Protein AF-A0A4C1ZQ75-F1 (afdb_monomer)

Organism: Eumeta variegata (NCBI:txid151549)

Secondary structure (DSSP, 8-state):
-HHHHHHHHHHHHS--SEEEEEES-HHHHHHHH-TT---HHHHHHHHHHHHHHHTT-EEEEEE--SHHHHHHHHH-SS-HHHHHH-SSHHHHHHHHTTS---HHHHHHHHS-SS-HHHHHHTTSSS--EETTEEEEE--HHIIIII-GGGHHHHHHHHHHHTS---TTTHHHHHSS-HHHHHHHHHHHHHHT-S--S--------

Solvent-accessible surface area (backbone atoms only — not comparable to full-atom values): 11845 Å² total; per-residue (Å²): 96,72,69,60,29,51,51,48,55,53,47,54,75,49,84,64,60,63,38,81,46,79,36,74,49,64,69,53,54,50,44,56,69,44,89,80,60,82,50,66,63,41,52,52,34,43,49,44,51,49,56,35,44,75,70,76,24,47,77,46,82,42,73,69,55,54,71,69,45,40,48,54,54,70,72,43,88,63,57,67,53,31,38,37,50,36,75,43,66,72,55,38,62,60,30,62,73,71,53,84,87,41,76,50,52,52,18,56,48,56,46,66,40,99,30,32,39,44,31,28,75,72,69,75,36,98,49,33,40,28,95,87,38,83,87,39,63,23,42,54,64,38,58,66,56,64,38,71,90,41,42,70,61,42,53,54,46,24,67,74,61,74,46,76,66,40,69,84,39,39,29,69,42,54,57,76,47,68,63,37,32,50,52,50,52,53,46,44,44,58,77,64,61,65,80,78,88,71,79,86,76,78,77,84,126

Mean predicted aligned error: 10.62 Å

Foldseek 3Di:
DVVQLVLLVVQLPDPDLEREGEDQDPVLVVLLVDPPRPDPSSVSSVVSQVSSVVVNGYYDYHHPHAPVVLVCVQPPPAQPQLCLQPVGPVLVVVLVVVADDDPLNVCLNRQCDPQLLNCVVVVNHPAQADPQDNVHGRTNQCLQQPRPVCVVLQVVLCVQQVHRGHSNCNNVQRRDDPSSSVSVVVSSCVSPVDPPDDDPPPPDD

pLDDT: mean 87.5, std 13.42, range [32.47, 96.94]

Sequence (205 aa):
MVALQRAIRRGKKGKDGLVNVFSVSRSALELLTDPKTYHPLGHEARRDIFDIVAGGRAVRLFWNGEPEWQERYAEGSTGKITKCFFPRVEQAYRVLRKIEMTPQMAQTLTGHGRFAQYLHRFKLKNSPYCACDPAKIQNVLHVLEECPMF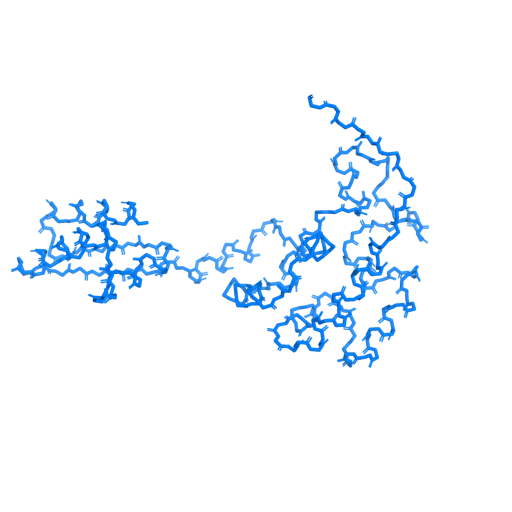LRERVALETEIGVIVGKREFSTIIDDDKKKEKSFSGFVKRLLKEPQNYLELKVDL

Nearest PDB structures (foldseek):
  3vij-assembly1_A  TM=2.439E-01  e=1.008E+00  Neotermes koshunensis
  3vim-assembly1_A  TM=2.469E-01  e=1.250E+00  Neotermes koshunensis
  3vik-assembly1_A  TM=2.242E-01  e=1.185E+00  Neotermes koshunensis
  5cg0-assembly3_E  TM=2.186E-01  e=1.008E+00  Spodoptera frugiperda
  5cg0-assembly3_F  TM=2.209E-01  e=5.950E+00  Spodoptera frugiperda

Radius of gyration: 23.92 Å; Cα contacts (8 Å, |Δi|>4): 231; chains: 1; bounding box: 50×46×67 Å

Structure (mmCIF, N/CA/C/O backbone):
data_AF-A0A4C1ZQ75-F1
#
_entry.id   AF-A0A4C1ZQ75-F1
#
loop_
_atom_site.group_PDB
_atom_site.id
_atom_site.type_symbol
_atom_site.label_atom_id
_atom_site.label_alt_id
_atom_site.label_comp_id
_atom_site.label_asym_id
_atom_site.label_entity_id
_atom_site.label_seq_id
_atom_site.pdbx_PDB_ins_code
_atom_site.Cartn_x
_atom_site.Cartn_y
_atom_site.Cartn_z
_atom_site.occupancy
_atom_site.B_iso_or_equiv
_atom_site.auth_seq_id
_atom_site.auth_comp_id
_atom_site.auth_asym_id
_atom_site.auth_atom_id
_atom_site.pdbx_PDB_model_num
ATOM 1 N N . MET A 1 1 ? 10.504 8.242 -21.551 1.00 86.50 1 MET A N 1
ATOM 2 C CA . MET A 1 1 ? 10.853 8.165 -22.989 1.00 86.50 1 MET A CA 1
ATOM 3 C C . MET A 1 1 ? 12.100 8.974 -23.359 1.00 86.50 1 MET A C 1
ATOM 5 O O . MET A 1 1 ? 13.026 8.390 -23.897 1.00 86.50 1 MET A O 1
ATOM 9 N N . VAL A 1 2 ? 12.189 10.272 -23.033 1.00 89.75 2 VAL A N 1
ATOM 10 C CA . VAL A 1 2 ? 13.346 11.136 -23.386 1.00 89.75 2 VAL A CA 1
ATOM 11 C C . VAL A 1 2 ? 14.709 10.534 -23.009 1.00 89.75 2 VAL A C 1
ATOM 13 O O . VAL A 1 2 ? 15.606 10.474 -23.843 1.00 89.75 2 VAL A O 1
ATOM 16 N N . ALA A 1 3 ? 14.870 10.053 -21.772 1.00 90.12 3 ALA A N 1
ATOM 17 C CA . ALA A 1 3 ? 16.131 9.457 -21.319 1.00 90.12 3 ALA A CA 1
ATOM 18 C C . ALA A 1 3 ? 16.514 8.199 -22.119 1.00 90.12 3 ALA A C 1
ATOM 20 O O . ALA A 1 3 ? 17.669 8.045 -22.509 1.00 90.12 3 ALA A O 1
ATOM 21 N N . LEU A 1 4 ? 15.529 7.343 -22.414 1.00 91.12 4 LEU A N 1
ATOM 22 C CA . LEU A 1 4 ? 15.712 6.117 -23.192 1.00 91.12 4 LEU A CA 1
ATOM 23 C C . LEU A 1 4 ? 16.146 6.433 -24.629 1.00 91.12 4 LEU A C 1
ATOM 25 O O . LEU A 1 4 ? 17.140 5.898 -25.112 1.00 91.12 4 LEU A O 1
ATOM 29 N N . GLN A 1 5 ? 15.455 7.374 -25.274 1.00 94.19 5 GLN A N 1
ATOM 30 C CA . GLN A 1 5 ? 15.787 7.846 -26.616 1.00 94.19 5 GLN A CA 1
ATOM 31 C C . GLN A 1 5 ? 17.208 8.438 -26.672 1.00 94.19 5 GLN A C 1
ATOM 33 O O . GLN A 1 5 ? 17.987 8.095 -27.561 1.00 94.19 5 GLN A O 1
ATOM 38 N N . ARG A 1 6 ? 17.597 9.264 -25.692 1.00 94.50 6 ARG A N 1
ATOM 39 C CA . ARG A 1 6 ? 18.954 9.833 -25.615 1.00 94.50 6 ARG A CA 1
ATOM 40 C C . ARG A 1 6 ? 20.031 8.769 -25.404 1.00 94.50 6 ARG A C 1
ATOM 42 O O . ARG A 1 6 ? 21.097 8.875 -26.007 1.00 94.50 6 ARG A O 1
ATOM 49 N N . ALA A 1 7 ? 19.765 7.761 -24.573 1.00 93.25 7 ALA A N 1
ATOM 50 C CA . ALA A 1 7 ? 20.690 6.654 -24.340 1.00 93.25 7 ALA A CA 1
ATOM 51 C C . ALA A 1 7 ? 20.935 5.853 -25.628 1.00 93.25 7 ALA A C 1
ATOM 53 O O . ALA A 1 7 ? 22.086 5.626 -25.997 1.00 93.25 7 ALA A O 1
ATOM 54 N N . ILE A 1 8 ? 19.867 5.528 -26.363 1.00 94.31 8 ILE A N 1
ATOM 55 C CA . ILE A 1 8 ? 19.940 4.857 -27.669 1.00 94.31 8 ILE A CA 1
ATOM 56 C C . ILE A 1 8 ? 20.729 5.706 -28.673 1.00 94.31 8 ILE A C 1
ATOM 58 O O . ILE A 1 8 ? 21.679 5.217 -29.285 1.00 94.31 8 ILE A O 1
ATOM 62 N N . ARG A 1 9 ? 20.414 7.003 -28.790 1.00 95.69 9 ARG A N 1
ATOM 63 C CA . ARG A 1 9 ? 21.135 7.930 -29.678 1.00 95.69 9 ARG A CA 1
ATOM 64 C C . ARG A 1 9 ? 22.623 8.023 -29.333 1.00 95.69 9 ARG A C 1
ATOM 66 O O . ARG A 1 9 ? 23.456 8.166 -30.227 1.00 95.69 9 ARG A O 1
ATOM 73 N N . ARG A 1 10 ? 22.981 7.952 -28.049 1.00 94.38 10 ARG A N 1
ATOM 74 C CA . ARG A 1 10 ? 24.383 7.919 -27.610 1.00 94.38 10 ARG A CA 1
ATOM 75 C C . ARG A 1 10 ? 25.055 6.601 -27.995 1.00 94.38 10 ARG A C 1
ATOM 77 O O . ARG A 1 10 ? 26.154 6.646 -28.537 1.00 94.38 10 ARG A O 1
ATOM 84 N N . GLY A 1 11 ? 24.386 5.466 -27.793 1.00 92.06 11 GLY A N 1
ATOM 85 C CA . GLY A 1 11 ? 24.869 4.148 -28.217 1.00 92.06 11 GLY A CA 1
ATOM 86 C C . GLY A 1 11 ? 25.100 4.057 -29.727 1.00 92.06 11 GLY A C 1
ATOM 87 O O . GLY A 1 11 ? 26.125 3.544 -30.168 1.00 92.06 11 GLY A O 1
ATOM 88 N N . LYS A 1 12 ? 24.222 4.675 -30.527 1.00 93.94 12 LYS A N 1
ATOM 89 C CA . LYS A 1 12 ? 24.378 4.771 -31.986 1.00 93.94 12 LYS A CA 1
ATOM 90 C C . LYS A 1 12 ? 25.706 5.396 -32.403 1.00 93.94 12 LYS A C 1
ATOM 92 O O . LYS A 1 12 ? 26.318 4.905 -33.348 1.00 93.94 12 LYS A O 1
ATOM 97 N N . LYS A 1 13 ? 26.153 6.439 -31.696 1.00 93.19 13 LYS A N 1
ATOM 98 C CA . LYS A 1 13 ? 27.428 7.134 -31.951 1.00 93.19 13 LYS A CA 1
ATOM 99 C C . LYS A 1 13 ? 28.660 6.337 -31.503 1.00 93.19 13 LYS A C 1
ATOM 101 O O . LYS A 1 13 ? 29.771 6.704 -31.873 1.00 93.19 13 LYS A O 1
ATOM 106 N N . GLY A 1 14 ? 28.480 5.296 -30.691 1.00 91.06 14 GLY A N 1
ATOM 107 C CA . GLY A 1 14 ? 29.557 4.402 -30.273 1.00 91.06 14 GLY A CA 1
ATOM 108 C C . GLY A 1 14 ? 30.045 3.503 -31.410 1.00 91.06 14 GLY A C 1
ATOM 109 O O . GLY A 1 14 ? 29.373 3.366 -32.433 1.00 91.06 14 GLY A O 1
ATOM 110 N N . LYS A 1 15 ? 31.209 2.878 -31.214 1.00 91.06 15 LYS A N 1
ATOM 111 C CA . LYS A 1 15 ? 31.807 1.915 -32.158 1.00 91.06 15 LYS A CA 1
ATOM 112 C C . LYS A 1 15 ? 31.631 0.457 -31.726 1.00 91.06 15 LYS A C 1
ATOM 114 O O . LYS A 1 15 ? 31.928 -0.438 -32.508 1.00 91.06 15 LYS A O 1
ATOM 119 N N . ASP A 1 16 ? 31.150 0.230 -30.506 1.00 91.88 16 ASP A N 1
ATOM 120 C CA . ASP A 1 16 ? 30.997 -1.109 -29.946 1.00 91.88 16 ASP A CA 1
ATOM 121 C C . ASP A 1 16 ? 30.010 -1.937 -30.769 1.00 91.88 16 ASP A C 1
ATOM 123 O O . ASP A 1 16 ? 28.942 -1.451 -31.151 1.00 91.88 16 ASP A O 1
ATOM 127 N N . GLY A 1 17 ? 30.351 -3.207 -31.010 1.00 90.50 17 GLY A N 1
ATOM 128 C CA . GLY A 1 17 ? 29.492 -4.151 -31.731 1.00 90.50 17 GLY A CA 1
ATOM 129 C C . GLY A 1 17 ? 28.179 -4.470 -31.006 1.00 90.50 17 GLY A C 1
ATOM 130 O O . GLY A 1 17 ? 27.246 -4.980 -31.621 1.00 90.50 17 GLY A O 1
ATOM 131 N N . LEU A 1 18 ? 28.089 -4.148 -29.712 1.00 93.81 18 LEU A N 1
ATOM 132 C CA . LEU A 1 18 ? 26.921 -4.363 -28.866 1.00 93.81 18 LEU A CA 1
ATOM 133 C C . LEU A 1 18 ? 26.604 -3.099 -28.058 1.00 93.81 18 L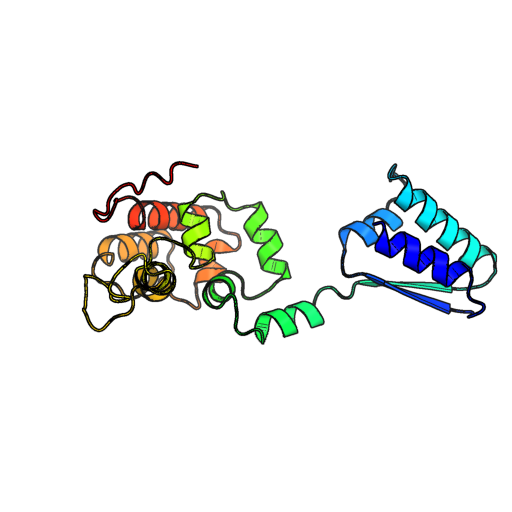EU A C 1
ATOM 135 O O . LEU A 1 18 ? 27.447 -2.592 -27.325 1.00 93.81 18 LEU A O 1
ATOM 139 N N . VAL A 1 19 ? 25.356 -2.643 -28.136 1.00 93.56 19 VAL A N 1
ATOM 140 C CA . VAL A 1 19 ? 24.818 -1.527 -27.355 1.00 93.56 19 VAL A CA 1
ATOM 141 C C . VAL A 1 19 ? 23.821 -2.068 -26.332 1.00 93.56 19 VAL A C 1
ATOM 143 O O . VAL A 1 19 ? 22.731 -2.515 -26.688 1.00 93.56 19 VAL A O 1
ATOM 146 N N . ASN A 1 20 ? 24.174 -2.000 -25.049 1.00 92.25 20 ASN A N 1
ATOM 147 C CA . ASN A 1 20 ? 23.279 -2.360 -23.949 1.00 92.25 20 ASN A CA 1
ATOM 148 C C . ASN A 1 20 ? 22.583 -1.102 -23.415 1.00 92.25 20 ASN A C 1
ATOM 150 O O . ASN A 1 20 ? 23.245 -0.133 -23.041 1.00 92.25 20 ASN A O 1
ATOM 154 N N . VAL A 1 21 ? 21.253 -1.112 -23.365 1.00 89.12 21 VAL A N 1
ATOM 155 C CA . VAL A 1 21 ? 20.452 0.004 -22.850 1.00 89.12 21 VAL A CA 1
ATOM 156 C C . VAL A 1 21 ? 19.575 -0.492 -21.713 1.00 89.12 21 VAL A C 1
ATOM 158 O O . VAL A 1 21 ? 18.724 -1.355 -21.903 1.00 89.12 21 VAL A O 1
ATOM 161 N N . PHE A 1 22 ? 19.764 0.094 -20.538 1.00 86.81 22 PHE A N 1
ATOM 162 C CA . PHE A 1 22 ? 19.029 -0.248 -19.328 1.00 86.81 22 PHE A CA 1
ATOM 163 C C . PHE A 1 22 ? 17.931 0.789 -19.072 1.00 86.81 22 PHE A C 1
ATOM 165 O O . PHE A 1 22 ? 18.186 1.996 -19.099 1.00 86.81 22 PHE A O 1
ATOM 172 N N . SER A 1 23 ? 16.698 0.339 -18.834 1.00 85.81 23 SER A N 1
ATOM 173 C CA . SER A 1 23 ? 15.569 1.212 -18.506 1.00 85.81 23 SER A CA 1
ATOM 174 C C . SER A 1 23 ? 14.788 0.701 -17.305 1.00 85.81 23 SER A C 1
ATOM 176 O O . SER A 1 23 ? 14.505 -0.486 -17.189 1.00 85.81 23 SER A O 1
ATOM 178 N N . VAL A 1 24 ? 14.366 1.626 -16.444 1.00 81.56 24 VAL A N 1
ATOM 179 C CA . VAL A 1 24 ? 13.442 1.351 -15.329 1.00 81.56 24 VAL A CA 1
ATOM 180 C C . VAL A 1 24 ? 11.968 1.468 -15.740 1.00 81.56 24 VAL A C 1
ATOM 182 O O . VAL A 1 24 ? 11.077 1.166 -14.955 1.00 81.56 24 VAL A O 1
ATOM 185 N N . SER A 1 25 ? 11.678 1.906 -16.971 1.00 83.88 25 SER A N 1
ATOM 186 C CA . SER A 1 25 ? 10.312 2.127 -17.453 1.00 83.88 25 SER A CA 1
ATOM 187 C C . SER A 1 25 ? 9.890 1.022 -18.419 1.00 83.88 25 SER A C 1
ATOM 189 O O . SER A 1 25 ? 10.218 1.068 -19.605 1.00 83.88 25 SER A O 1
ATOM 191 N N . ARG A 1 26 ? 9.116 0.055 -17.910 1.00 81.81 26 ARG A N 1
ATOM 192 C CA . ARG A 1 26 ? 8.543 -1.036 -18.714 1.00 81.81 26 ARG A CA 1
ATOM 193 C C . ARG A 1 26 ? 7.716 -0.507 -19.884 1.00 81.81 26 ARG A C 1
ATOM 195 O O . ARG A 1 26 ? 7.962 -0.888 -21.019 1.00 81.81 26 ARG A O 1
ATOM 202 N N . SER A 1 27 ? 6.826 0.450 -19.623 1.00 83.62 27 SER A N 1
ATOM 203 C CA . SER A 1 27 ? 5.990 1.070 -20.658 1.00 83.62 27 SER A CA 1
ATOM 204 C C . SER A 1 27 ? 6.803 1.784 -21.741 1.00 83.62 27 SER A C 1
ATOM 206 O O . SER A 1 27 ? 6.427 1.760 -22.909 1.00 83.62 27 SER A O 1
ATOM 208 N N . ALA A 1 28 ? 7.942 2.398 -21.397 1.00 87.75 28 ALA A N 1
ATOM 209 C CA . ALA A 1 28 ? 8.816 3.004 -22.397 1.00 87.75 28 ALA A CA 1
ATOM 210 C C . ALA A 1 28 ? 9.521 1.959 -23.274 1.00 87.75 28 ALA A C 1
ATOM 212 O O . ALA A 1 28 ? 9.750 2.235 -24.447 1.00 87.75 28 ALA A O 1
ATOM 213 N N . LEU A 1 29 ? 9.862 0.788 -22.727 1.00 88.44 29 LEU A N 1
ATOM 214 C CA . LEU A 1 29 ? 10.430 -0.321 -23.496 1.00 88.44 29 LEU A CA 1
ATOM 215 C C . LEU A 1 29 ? 9.377 -0.990 -24.390 1.00 88.44 29 LEU A C 1
ATOM 217 O O . LEU A 1 29 ? 9.645 -1.212 -25.567 1.00 88.44 29 LEU A O 1
ATOM 221 N N . GLU A 1 30 ? 8.173 -1.239 -23.870 1.00 87.06 30 GLU A N 1
ATOM 222 C CA . GLU A 1 30 ? 7.037 -1.780 -24.636 1.00 87.06 30 GLU A CA 1
ATOM 223 C C . GLU A 1 30 ? 6.649 -0.855 -25.797 1.00 87.06 30 GLU A C 1
ATOM 225 O O . GLU A 1 30 ? 6.352 -1.302 -26.900 1.00 87.06 30 GLU A O 1
ATOM 230 N N . LEU A 1 31 ? 6.746 0.459 -25.600 1.00 89.25 31 LEU A N 1
ATOM 231 C CA . LEU A 1 31 ? 6.503 1.422 -26.668 1.00 89.25 31 LEU A CA 1
ATOM 232 C C . LEU A 1 31 ? 7.515 1.307 -27.825 1.00 89.25 31 LEU A C 1
ATOM 234 O O . LEU A 1 31 ? 7.183 1.658 -28.954 1.00 89.25 31 LEU A O 1
ATOM 238 N N . LEU A 1 32 ? 8.733 0.806 -27.584 1.00 88.31 32 LEU A N 1
ATOM 239 C CA . LEU A 1 32 ? 9.706 0.543 -28.653 1.00 88.31 32 LEU A CA 1
ATOM 240 C C . LEU A 1 32 ? 9.410 -0.748 -29.419 1.00 88.31 32 LEU A C 1
ATOM 242 O O . LEU A 1 32 ? 9.837 -0.870 -30.567 1.00 88.31 32 LEU A O 1
ATOM 246 N N . THR A 1 33 ? 8.691 -1.694 -28.814 1.00 83.06 33 THR A N 1
ATOM 247 C CA . THR A 1 33 ? 8.293 -2.939 -29.478 1.00 83.06 33 THR A CA 1
ATOM 248 C C . THR A 1 33 ? 6.966 -2.783 -30.222 1.00 83.06 33 THR A C 1
ATOM 250 O O . THR A 1 33 ? 6.813 -3.383 -31.285 1.00 83.06 33 THR A O 1
ATOM 253 N N . ASP A 1 34 ? 6.066 -1.900 -29.779 1.00 84.75 34 ASP A N 1
ATOM 254 C CA . ASP A 1 34 ? 4.766 -1.651 -30.420 1.00 84.75 34 ASP A CA 1
ATOM 255 C C . ASP A 1 34 ? 4.897 -1.022 -31.827 1.00 84.75 34 ASP A C 1
ATOM 257 O O . ASP A 1 34 ? 5.280 0.149 -31.948 1.00 84.75 34 ASP A O 1
ATOM 261 N N . PRO A 1 35 ? 4.593 -1.763 -32.915 1.00 77.06 35 PRO A N 1
ATOM 262 C CA . PRO A 1 35 ? 4.709 -1.269 -34.289 1.00 77.06 35 PRO A CA 1
ATOM 263 C C . PRO A 1 35 ? 3.710 -0.156 -34.634 1.00 77.06 35 PRO A C 1
ATOM 265 O O . PRO A 1 35 ? 3.893 0.508 -35.651 1.00 77.06 35 PRO A O 1
ATOM 268 N N . LYS A 1 36 ? 2.673 0.058 -33.814 1.00 85.00 36 LYS A N 1
ATOM 269 C CA . LYS A 1 36 ? 1.625 1.068 -34.021 1.00 85.00 36 LYS A CA 1
ATOM 270 C C . LYS A 1 36 ? 1.828 2.328 -33.181 1.00 85.00 36 LYS A C 1
ATOM 272 O O . LYS A 1 36 ? 0.951 3.188 -33.155 1.00 85.00 36 LYS A O 1
ATOM 277 N N . THR A 1 37 ? 2.952 2.452 -32.478 1.00 79.75 37 THR A N 1
ATOM 278 C CA . THR A 1 37 ? 3.228 3.658 -31.695 1.00 79.75 37 THR A CA 1
ATOM 279 C C . THR A 1 37 ? 3.319 4.886 -32.599 1.00 79.75 37 THR A C 1
ATOM 281 O O . THR A 1 37 ? 4.034 4.861 -33.592 1.00 79.75 37 THR A O 1
ATOM 284 N N . TYR A 1 38 ? 2.633 5.970 -32.226 1.00 85.38 38 TYR A N 1
ATOM 285 C CA . TYR A 1 38 ? 2.735 7.285 -32.878 1.00 85.38 38 TYR A CA 1
ATOM 286 C C . TYR A 1 38 ? 3.613 8.262 -32.086 1.00 85.38 38 TYR A C 1
ATOM 288 O O . TYR A 1 38 ? 3.723 9.440 -32.426 1.00 85.38 38 TYR A O 1
ATOM 296 N N . HIS A 1 39 ? 4.227 7.809 -30.989 1.00 89.12 39 HIS A N 1
ATOM 297 C CA . HIS A 1 39 ? 5.004 8.688 -30.125 1.00 89.12 39 HIS A CA 1
ATOM 298 C C . HIS A 1 39 ? 6.289 9.140 -30.854 1.00 89.12 39 HIS A C 1
ATOM 300 O O . HIS A 1 39 ? 7.141 8.291 -31.133 1.00 89.12 39 HIS A O 1
ATOM 306 N N . PRO A 1 40 ? 6.528 10.451 -31.072 1.00 91.31 40 PRO A N 1
ATOM 307 C CA . PRO A 1 40 ? 7.658 10.939 -31.878 1.00 91.31 40 PRO A CA 1
ATOM 308 C C . PRO A 1 40 ? 9.022 10.427 -31.399 1.00 91.31 40 PRO A C 1
ATOM 310 O O . PRO A 1 40 ? 9.795 9.862 -32.166 1.00 91.31 40 PRO A O 1
ATOM 313 N N . LEU A 1 41 ? 9.281 10.501 -30.087 1.00 91.81 41 LEU A N 1
ATOM 314 C CA . LEU A 1 41 ? 10.525 9.971 -29.508 1.00 91.81 41 LEU A CA 1
ATOM 315 C C . LEU A 1 41 ? 10.641 8.440 -29.582 1.00 91.81 41 LEU A C 1
ATOM 317 O O . LEU A 1 41 ? 11.753 7.920 -29.578 1.00 91.81 41 LEU A O 1
ATOM 321 N N . GLY A 1 42 ? 9.514 7.725 -29.627 1.00 90.75 42 GLY A N 1
ATOM 322 C CA . GLY A 1 42 ? 9.489 6.277 -29.821 1.00 90.75 42 GLY A CA 1
ATOM 323 C C . GLY A 1 42 ? 9.899 5.919 -31.245 1.00 90.75 42 GLY A C 1
ATOM 324 O O . GLY A 1 42 ? 10.751 5.056 -31.437 1.00 90.75 42 GLY A O 1
ATOM 325 N N . HIS A 1 43 ? 9.379 6.656 -32.232 1.00 91.44 43 HIS A N 1
ATOM 326 C CA . HIS A 1 43 ? 9.813 6.546 -33.624 1.00 91.44 43 HIS A CA 1
ATOM 327 C C . HIS A 1 43 ? 11.297 6.864 -33.800 1.00 91.44 43 HIS A C 1
ATOM 329 O O . HIS A 1 43 ? 12.003 6.100 -34.455 1.00 91.44 43 HIS A O 1
ATOM 335 N N . GLU A 1 44 ? 11.788 7.955 -33.207 1.00 93.00 44 GLU A N 1
ATOM 336 C CA . GLU A 1 44 ? 13.211 8.305 -33.265 1.00 93.00 44 GLU A CA 1
ATOM 337 C C . GLU A 1 44 ? 14.088 7.212 -32.654 1.00 93.00 44 GLU A C 1
ATOM 339 O O . GLU A 1 44 ? 15.066 6.793 -33.266 1.00 93.00 44 GLU A O 1
ATOM 344 N N . ALA A 1 45 ? 13.719 6.713 -31.473 1.00 93.62 45 ALA A N 1
ATOM 345 C CA . ALA A 1 45 ? 14.446 5.642 -30.807 1.00 93.62 45 ALA A CA 1
ATOM 346 C C . ALA A 1 45 ? 14.441 4.342 -31.630 1.00 93.62 45 ALA A C 1
ATOM 348 O O . ALA A 1 45 ? 15.488 3.716 -31.773 1.00 93.62 45 ALA A O 1
ATOM 349 N N . ARG A 1 46 ? 13.302 3.951 -32.221 1.00 92.75 46 ARG A N 1
ATOM 350 C CA . ARG A 1 46 ? 13.215 2.777 -33.110 1.00 92.75 46 ARG A CA 1
ATOM 351 C C . ARG A 1 46 ? 14.059 2.943 -34.369 1.00 92.75 46 ARG A C 1
ATOM 353 O O . ARG A 1 46 ? 14.723 1.991 -34.764 1.00 92.75 46 ARG A O 1
ATOM 360 N N . ARG A 1 47 ? 14.060 4.133 -34.977 1.00 92.88 47 ARG A N 1
ATOM 361 C CA . ARG A 1 47 ? 14.909 4.441 -36.138 1.00 92.88 47 ARG A CA 1
ATOM 362 C C . ARG A 1 47 ? 16.387 4.336 -35.774 1.00 92.88 47 ARG A C 1
ATOM 364 O O . ARG A 1 47 ? 17.134 3.669 -36.473 1.00 92.88 47 ARG A O 1
ATOM 371 N N . ASP A 1 48 ? 16.792 4.918 -34.647 1.00 95.12 48 ASP A N 1
ATOM 372 C CA . ASP A 1 48 ? 18.176 4.827 -34.180 1.00 95.12 48 ASP A CA 1
ATOM 373 C C . ASP A 1 48 ? 18.583 3.370 -33.876 1.00 95.12 48 ASP A C 1
ATOM 375 O O . ASP A 1 48 ? 19.703 2.984 -34.201 1.00 95.12 48 ASP A O 1
ATOM 379 N N . ILE A 1 49 ? 17.688 2.543 -33.317 1.00 94.25 49 ILE A N 1
ATOM 380 C CA . ILE A 1 49 ? 17.916 1.096 -33.143 1.00 94.25 49 ILE A CA 1
ATOM 381 C C . ILE A 1 49 ? 18.081 0.400 -34.498 1.00 94.25 49 ILE A C 1
ATOM 383 O O . ILE A 1 49 ? 19.017 -0.378 -34.666 1.00 94.25 49 ILE A O 1
ATOM 387 N N . PHE A 1 50 ? 17.198 0.683 -35.459 1.00 93.94 50 PHE A N 1
ATOM 388 C CA . PHE A 1 50 ? 17.263 0.100 -36.798 1.00 93.94 50 PHE A CA 1
ATOM 389 C C . PHE A 1 50 ? 18.595 0.417 -37.483 1.00 93.94 50 PHE A C 1
ATOM 391 O O . PHE A 1 50 ? 19.243 -0.492 -37.988 1.00 93.94 50 PHE A O 1
ATOM 398 N N . ASP A 1 51 ? 19.056 1.666 -37.416 1.00 95.12 51 ASP A N 1
ATOM 399 C CA . ASP A 1 51 ? 20.334 2.083 -38.002 1.00 95.12 51 ASP A CA 1
ATOM 400 C C . ASP A 1 51 ? 21.536 1.374 -37.355 1.00 95.12 51 ASP A C 1
ATOM 402 O O . ASP A 1 51 ? 22.508 1.041 -38.034 1.00 95.12 51 ASP A O 1
ATOM 406 N N . ILE A 1 52 ? 21.492 1.125 -36.039 1.00 94.19 52 ILE A N 1
ATOM 407 C CA . ILE A 1 52 ? 22.532 0.348 -35.344 1.00 94.19 52 ILE A CA 1
ATOM 408 C C . ILE A 1 52 ? 22.571 -1.084 -35.893 1.00 94.19 52 ILE A C 1
ATOM 410 O O . ILE A 1 52 ? 23.652 -1.574 -36.222 1.00 94.19 52 ILE A O 1
ATOM 414 N N . VAL A 1 53 ? 21.403 -1.722 -36.017 1.00 94.44 53 VAL A N 1
ATOM 415 C CA . VAL A 1 53 ? 21.268 -3.112 -36.482 1.00 94.44 53 VAL A CA 1
ATOM 416 C C . VAL A 1 53 ? 21.638 -3.260 -37.955 1.00 94.44 53 VAL A C 1
ATOM 418 O O . VAL A 1 53 ? 22.384 -4.170 -38.308 1.00 94.44 53 VAL A O 1
ATOM 421 N N . ALA A 1 54 ? 21.202 -2.331 -38.807 1.00 94.81 54 ALA A N 1
ATOM 422 C CA . ALA A 1 54 ? 21.578 -2.283 -40.219 1.00 94.81 54 ALA A CA 1
ATOM 423 C C . ALA A 1 54 ? 23.095 -2.109 -40.413 1.00 94.81 54 ALA A C 1
ATOM 425 O O . ALA A 1 54 ? 23.657 -2.612 -41.380 1.00 94.81 54 ALA A O 1
ATOM 426 N N . GLY A 1 55 ? 23.775 -1.455 -39.465 1.00 93.12 55 GLY A N 1
ATOM 427 C CA . GLY A 1 55 ? 25.234 -1.351 -39.417 1.00 93.12 55 GLY A CA 1
ATOM 428 C C . GLY A 1 55 ? 25.961 -2.599 -38.895 1.00 93.12 55 GLY A C 1
ATOM 429 O O . GLY A 1 55 ? 27.145 -2.501 -38.580 1.00 93.12 55 GLY A O 1
ATOM 430 N N . GLY A 1 56 ? 25.280 -3.740 -38.738 1.00 93.75 56 GLY A N 1
ATOM 431 C CA . GLY A 1 56 ? 25.873 -5.003 -38.280 1.00 93.75 56 GLY A CA 1
ATOM 432 C C . GLY A 1 56 ? 26.134 -5.084 -36.772 1.00 93.75 56 GLY A C 1
ATOM 433 O O . GLY A 1 56 ? 26.832 -5.989 -36.318 1.00 93.75 56 GLY A O 1
ATOM 434 N N . ARG A 1 57 ? 25.594 -4.149 -35.981 1.00 96.25 57 ARG A N 1
ATOM 435 C CA . ARG A 1 57 ? 25.734 -4.123 -34.517 1.00 96.25 57 ARG A CA 1
ATOM 436 C C . ARG A 1 57 ? 24.467 -4.631 -33.835 1.00 96.25 57 ARG A C 1
ATOM 438 O O . ARG A 1 57 ? 23.380 -4.581 -34.394 1.00 96.25 57 ARG A O 1
ATOM 445 N N . ALA A 1 58 ? 24.575 -5.078 -32.592 1.00 93.88 58 ALA A N 1
ATOM 446 C CA . ALA A 1 58 ? 23.434 -5.534 -31.803 1.00 93.88 58 ALA A CA 1
ATOM 447 C C . ALA A 1 58 ? 22.984 -4.475 -30.787 1.00 93.88 58 ALA A C 1
ATOM 449 O O . ALA A 1 58 ? 23.808 -3.777 -30.197 1.00 93.88 58 ALA A O 1
ATOM 450 N N . VAL A 1 59 ? 21.677 -4.398 -30.523 1.00 93.19 59 VAL A N 1
ATOM 451 C CA . VAL A 1 59 ? 21.111 -3.632 -29.400 1.00 93.19 59 VAL A CA 1
ATOM 452 C C . VAL A 1 59 ? 20.405 -4.597 -28.456 1.00 93.19 59 VAL A C 1
ATOM 454 O O . VAL A 1 59 ? 19.571 -5.387 -28.892 1.00 93.19 59 VAL A O 1
ATOM 457 N N . ARG A 1 60 ? 20.705 -4.521 -27.157 1.00 92.06 60 ARG A N 1
ATOM 458 C CA . ARG A 1 60 ? 19.967 -5.232 -26.105 1.00 92.06 60 ARG A CA 1
ATOM 459 C C . ARG A 1 60 ? 19.313 -4.224 -25.177 1.00 92.06 60 ARG A C 1
ATOM 461 O O . ARG A 1 60 ? 19.981 -3.353 -24.619 1.00 92.06 60 ARG A O 1
ATOM 468 N N . LEU A 1 61 ? 17.999 -4.346 -25.031 1.00 89.06 61 LEU A N 1
ATOM 469 C CA . LEU A 1 61 ? 17.210 -3.538 -24.115 1.00 89.06 61 LEU A CA 1
ATOM 470 C C . LEU A 1 61 ? 16.942 -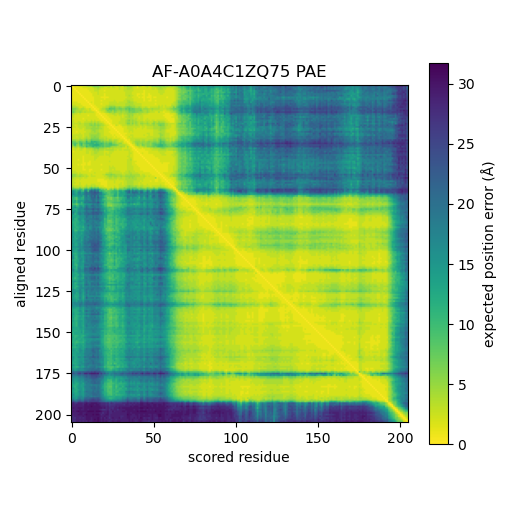4.355 -22.852 1.00 89.06 61 LEU A C 1
ATOM 472 O O . LEU A 1 61 ? 16.368 -5.438 -22.927 1.00 89.06 61 LEU A O 1
ATOM 476 N N . PHE A 1 62 ? 17.346 -3.828 -21.705 1.00 83.12 62 PHE A N 1
ATOM 477 C CA . PHE A 1 62 ? 17.141 -4.453 -20.406 1.00 83.12 62 PHE A CA 1
ATOM 478 C C . PHE A 1 62 ? 16.123 -3.652 -19.606 1.00 83.12 62 PHE A C 1
ATOM 480 O O . PHE A 1 62 ? 16.216 -2.424 -19.498 1.00 83.12 62 PHE A O 1
ATOM 487 N N . TRP A 1 63 ? 15.162 -4.360 -19.023 1.00 81.50 63 TRP A N 1
ATOM 488 C CA . TRP A 1 63 ? 14.287 -3.803 -18.007 1.00 81.50 63 TRP A CA 1
ATOM 489 C C . TRP A 1 63 ? 14.864 -4.118 -16.624 1.00 81.50 63 TRP A C 1
ATOM 491 O O . TRP A 1 63 ? 14.788 -5.255 -16.166 1.00 81.50 63 TRP A O 1
ATOM 501 N N . ASN A 1 64 ? 15.423 -3.114 -15.945 1.00 68.44 64 ASN A N 1
ATOM 502 C CA . ASN A 1 64 ? 16.023 -3.271 -14.607 1.00 68.44 64 ASN A CA 1
ATOM 503 C C . ASN A 1 64 ? 14.975 -3.074 -13.511 1.00 68.44 64 ASN A C 1
ATOM 505 O O . ASN A 1 64 ? 15.100 -2.204 -12.650 1.00 68.44 64 ASN A O 1
ATOM 509 N N . GLY A 1 65 ? 13.844 -3.760 -13.647 1.00 62.34 65 GLY A N 1
ATOM 510 C CA . GLY A 1 65 ? 12.606 -3.258 -13.067 1.00 62.34 65 GLY A CA 1
ATOM 511 C C . GLY A 1 65 ? 12.074 -3.978 -11.850 1.00 62.34 65 GLY A C 1
ATOM 512 O O . GLY A 1 65 ? 11.304 -3.362 -11.123 1.00 62.34 65 GLY A O 1
ATOM 513 N N . GLU A 1 66 ? 12.432 -5.244 -11.634 1.00 62.78 66 GLU A N 1
ATOM 514 C CA . GLU A 1 66 ? 11.686 -6.064 -10.674 1.00 62.78 66 GLU A CA 1
ATOM 515 C C . GLU A 1 66 ? 12.533 -6.616 -9.529 1.00 62.78 66 GLU A C 1
ATOM 517 O O . GLU A 1 66 ? 12.234 -6.251 -8.395 1.00 62.78 66 GLU A O 1
ATOM 522 N N . PRO A 1 67 ? 13.616 -7.391 -9.746 1.00 72.31 67 PRO A N 1
ATOM 523 C CA . PRO A 1 67 ? 14.354 -7.985 -8.628 1.00 72.31 67 PRO A CA 1
ATOM 524 C C . PRO A 1 67 ? 15.092 -6.929 -7.794 1.00 72.31 67 PRO A C 1
ATOM 526 O O . PRO A 1 67 ? 14.897 -6.858 -6.586 1.00 72.31 67 PRO A O 1
ATOM 529 N N . GLU A 1 68 ? 15.843 -6.034 -8.446 1.00 78.38 68 GLU A N 1
ATOM 530 C CA . GLU A 1 68 ? 16.562 -4.932 -7.781 1.00 78.38 68 GLU A CA 1
ATOM 531 C C . GLU A 1 68 ? 15.602 -3.947 -7.091 1.00 78.38 68 GLU A C 1
ATOM 533 O O . GLU A 1 68 ? 15.883 -3.405 -6.022 1.00 78.38 68 GLU A O 1
ATOM 538 N N . TRP A 1 69 ? 14.437 -3.696 -7.697 1.00 79.00 69 TRP A N 1
ATOM 539 C CA . TRP A 1 69 ? 13.412 -2.838 -7.100 1.00 79.00 69 TRP A CA 1
ATOM 540 C C . TRP A 1 69 ? 12.748 -3.498 -5.906 1.00 79.00 69 TRP A C 1
ATOM 542 O O . TRP A 1 69 ? 12.497 -2.824 -4.911 1.00 79.00 69 TRP A O 1
ATOM 552 N N . GLN A 1 70 ? 12.470 -4.794 -5.997 1.00 88.00 70 GLN A N 1
ATOM 553 C CA . GLN A 1 70 ? 11.902 -5.561 -4.906 1.00 88.00 70 GLN A CA 1
ATOM 554 C C . GLN A 1 70 ? 12.873 -5.643 -3.727 1.00 88.00 70 GLN A C 1
ATOM 556 O O . GLN A 1 70 ? 12.433 -5.490 -2.593 1.00 88.00 70 GLN A O 1
ATOM 561 N N . GLU A 1 71 ? 14.168 -5.828 -3.979 1.00 88.50 71 GLU A N 1
ATOM 562 C CA . GLU A 1 71 ? 15.221 -5.825 -2.959 1.00 88.50 71 GLU A CA 1
ATOM 563 C C . GLU A 1 71 ? 15.293 -4.467 -2.253 1.00 88.50 71 GLU A C 1
ATOM 565 O O . GLU A 1 71 ? 15.041 -4.375 -1.051 1.00 88.50 71 GLU A O 1
ATOM 570 N N . ARG A 1 72 ? 15.470 -3.376 -3.010 1.00 87.62 72 ARG A N 1
ATOM 571 C CA . ARG A 1 72 ? 15.468 -2.010 -2.456 1.00 87.62 72 ARG A CA 1
ATOM 572 C C . ARG A 1 72 ? 14.176 -1.681 -1.718 1.00 87.62 72 ARG A C 1
ATOM 574 O O . ARG A 1 72 ? 14.197 -0.999 -0.691 1.00 87.62 72 ARG A O 1
ATOM 581 N N . TYR A 1 73 ? 13.043 -2.128 -2.256 1.00 89.50 73 TYR A N 1
ATOM 582 C CA . TYR A 1 73 ? 11.753 -1.961 -1.615 1.00 89.50 73 TYR A CA 1
ATOM 583 C C . TYR A 1 73 ? 11.721 -2.721 -0.298 1.00 89.50 73 TYR A C 1
ATOM 585 O O . TYR A 1 73 ? 11.390 -2.105 0.702 1.00 89.50 73 TYR A O 1
ATOM 593 N N . ALA A 1 74 ? 12.107 -3.996 -0.254 1.00 89.44 74 ALA A N 1
ATOM 594 C CA . ALA A 1 74 ? 12.099 -4.821 0.950 1.00 89.44 74 ALA A CA 1
ATOM 595 C C . ALA A 1 74 ? 13.032 -4.268 2.040 1.00 89.44 74 ALA A C 1
ATOM 597 O O . ALA A 1 74 ? 12.581 -4.073 3.173 1.00 89.44 74 ALA A O 1
ATOM 598 N N . GLU A 1 75 ? 14.265 -3.913 1.684 1.00 90.44 75 GLU A N 1
ATOM 599 C CA . GLU A 1 75 ? 15.311 -3.441 2.602 1.00 90.44 75 GLU A CA 1
ATOM 600 C C . GLU A 1 75 ? 15.130 -1.986 3.056 1.00 90.44 75 GLU A C 1
ATOM 602 O O . GLU A 1 75 ? 15.609 -1.592 4.120 1.00 90.44 75 GLU A O 1
ATOM 607 N N . GLY A 1 76 ? 14.404 -1.171 2.284 1.00 89.56 76 GLY A N 1
ATOM 608 C CA . GLY A 1 76 ? 14.184 0.236 2.612 1.00 89.56 76 GLY A CA 1
ATOM 609 C C . GLY A 1 76 ? 13.542 0.442 3.993 1.00 89.56 76 GLY A C 1
ATOM 610 O O . GLY A 1 76 ? 12.613 -0.256 4.393 1.00 89.56 76 GLY A O 1
ATOM 611 N N . SER A 1 77 ? 13.971 1.455 4.740 1.00 88.12 77 SER A N 1
ATOM 612 C CA . SER A 1 77 ? 13.399 1.747 6.067 1.00 88.12 77 SER A CA 1
ATOM 613 C C . SER A 1 77 ? 12.031 2.450 6.014 1.00 88.12 77 SER A C 1
ATOM 615 O O . SER A 1 77 ? 11.318 2.513 7.023 1.00 88.12 77 SER A O 1
ATOM 617 N N . THR A 1 78 ? 11.652 2.970 4.844 1.00 88.12 78 THR A N 1
ATOM 618 C CA . THR A 1 78 ? 10.416 3.720 4.592 1.00 88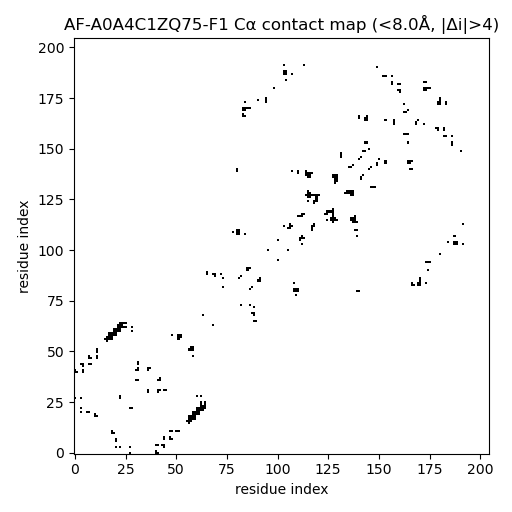.12 78 THR A CA 1
ATOM 619 C C . THR A 1 78 ? 9.253 2.805 4.199 1.00 88.12 78 THR A C 1
ATOM 621 O O . THR A 1 78 ? 9.428 1.633 3.870 1.00 88.12 78 THR A O 1
ATOM 624 N N . GLY A 1 79 ? 8.024 3.330 4.269 1.00 89.31 79 GLY A N 1
ATOM 625 C CA . GLY A 1 79 ? 6.839 2.618 3.779 1.00 89.31 79 GLY A CA 1
ATOM 626 C C . GLY A 1 79 ? 6.475 1.358 4.568 1.00 89.31 79 GLY A C 1
ATOM 627 O O . GLY A 1 79 ? 5.813 0.484 4.022 1.00 89.31 79 GLY A O 1
ATOM 628 N N . LYS A 1 80 ? 6.882 1.243 5.842 1.00 92.19 80 LYS A N 1
ATOM 629 C CA . LYS A 1 80 ? 6.620 0.056 6.684 1.00 92.19 80 LYS A CA 1
ATOM 630 C C . LYS A 1 80 ? 5.152 -0.383 6.666 1.00 92.19 80 LYS A C 1
ATOM 632 O O . LYS A 1 80 ? 4.891 -1.574 6.571 1.00 92.19 80 LYS A O 1
ATOM 637 N N . ILE A 1 81 ? 4.216 0.567 6.728 1.00 94.44 81 ILE A N 1
ATOM 638 C CA . ILE A 1 81 ? 2.774 0.287 6.649 1.00 94.44 81 ILE A CA 1
ATOM 639 C C . ILE A 1 81 ? 2.393 -0.186 5.246 1.00 94.44 81 ILE A C 1
ATOM 641 O O . ILE A 1 81 ? 1.830 -1.265 5.100 1.00 94.44 81 ILE A O 1
ATOM 645 N N . THR A 1 82 ? 2.787 0.558 4.211 1.00 94.62 82 THR A N 1
ATOM 646 C CA . THR A 1 82 ? 2.543 0.205 2.805 1.00 94.62 82 THR A CA 1
ATOM 647 C C . THR A 1 82 ? 3.026 -1.200 2.458 1.00 94.62 82 THR A C 1
ATOM 649 O O . THR A 1 82 ? 2.314 -1.921 1.773 1.00 94.62 82 THR A O 1
ATOM 652 N N . LYS A 1 83 ? 4.168 -1.636 2.996 1.00 94.38 83 LYS A N 1
ATOM 653 C CA . LYS A 1 83 ? 4.715 -2.992 2.811 1.00 94.38 83 LYS A CA 1
ATOM 654 C C . LYS A 1 83 ? 3.855 -4.110 3.394 1.00 94.38 83 LYS A C 1
ATOM 656 O O . LYS A 1 83 ? 3.966 -5.241 2.942 1.00 94.38 83 LYS A O 1
ATOM 661 N N . CYS A 1 84 ? 3.030 -3.821 4.401 1.00 94.38 84 CYS A N 1
ATOM 662 C CA . CYS A 1 84 ? 2.114 -4.814 4.969 1.00 94.38 84 CYS A CA 1
ATOM 663 C C . CYS A 1 84 ? 0.985 -5.133 3.979 1.00 94.38 84 CYS A C 1
ATOM 665 O O . CYS A 1 84 ? 0.579 -6.280 3.837 1.00 94.38 84 CYS A O 1
ATOM 667 N N . PHE A 1 85 ? 0.525 -4.110 3.259 1.00 94.62 85 PHE A N 1
ATOM 668 C CA . PHE A 1 85 ? -0.480 -4.226 2.205 1.00 94.62 85 PHE A CA 1
ATOM 669 C C . PHE A 1 85 ? 0.128 -4.731 0.892 1.00 94.62 85 PHE A C 1
ATOM 671 O O . PHE A 1 85 ? -0.434 -5.590 0.226 1.00 94.62 85 PHE A O 1
ATOM 678 N N . PHE A 1 86 ? 1.310 -4.234 0.536 1.00 94.12 86 PHE A N 1
ATOM 679 C CA . PHE A 1 86 ? 1.940 -4.465 -0.759 1.00 94.12 86 PHE A CA 1
ATOM 680 C C . PHE A 1 86 ? 3.363 -5.004 -0.594 1.00 94.12 86 PHE A C 1
ATOM 682 O O . PHE A 1 86 ? 4.323 -4.291 -0.873 1.00 94.12 86 PHE A O 1
ATOM 689 N N . PRO A 1 87 ? 3.546 -6.254 -0.141 1.00 92.75 87 PRO A N 1
ATOM 690 C CA . PRO A 1 87 ? 4.879 -6.807 0.092 1.00 92.75 87 PRO A CA 1
ATOM 691 C C . PRO A 1 87 ? 5.691 -6.947 -1.202 1.00 92.75 87 PRO A C 1
ATOM 693 O O . PRO A 1 87 ? 6.922 -6.929 -1.158 1.00 92.75 87 PRO A O 1
ATOM 696 N N . ARG A 1 88 ? 5.013 -7.071 -2.353 1.00 90.25 88 ARG A N 1
ATOM 697 C CA . ARG A 1 88 ? 5.625 -7.167 -3.680 1.00 90.25 88 ARG A CA 1
ATOM 698 C C . ARG A 1 88 ? 5.298 -5.947 -4.541 1.00 90.25 88 ARG A C 1
ATOM 700 O O . ARG A 1 88 ? 4.132 -5.576 -4.678 1.00 90.25 88 ARG A O 1
ATOM 707 N N . VAL A 1 89 ? 6.319 -5.367 -5.171 1.00 85.12 89 VAL A N 1
ATOM 708 C CA . VAL A 1 89 ? 6.200 -4.173 -6.028 1.00 85.12 89 VAL A CA 1
ATOM 709 C C . VAL A 1 89 ? 5.285 -4.436 -7.228 1.00 85.12 89 VAL A C 1
ATOM 711 O O . VAL A 1 89 ? 4.426 -3.612 -7.543 1.00 85.12 89 VAL A O 1
ATOM 714 N N . GLU A 1 90 ? 5.415 -5.601 -7.866 1.00 80.88 90 GLU A N 1
ATOM 715 C CA . GLU A 1 90 ? 4.586 -5.990 -9.016 1.00 80.88 90 GLU A CA 1
ATOM 716 C C . GLU A 1 90 ? 3.098 -6.106 -8.638 1.00 80.88 90 GLU A C 1
ATOM 718 O O . GLU A 1 90 ? 2.211 -5.586 -9.326 1.00 80.88 90 GLU A O 1
ATOM 723 N N . GLN A 1 91 ? 2.830 -6.739 -7.493 1.00 83.50 91 GLN A N 1
ATOM 724 C CA . GLN A 1 91 ? 1.487 -6.936 -6.953 1.00 83.50 91 GLN A CA 1
ATOM 725 C C . GLN A 1 91 ? 0.820 -5.592 -6.639 1.00 83.50 91 GLN A C 1
ATOM 727 O O . GLN A 1 91 ? -0.327 -5.368 -7.026 1.00 83.50 91 GLN A O 1
ATOM 732 N N . ALA A 1 92 ? 1.562 -4.653 -6.041 1.00 88.12 92 ALA A N 1
ATOM 733 C CA . ALA A 1 92 ? 1.068 -3.321 -5.695 1.00 88.12 92 ALA A CA 1
ATOM 734 C C . ALA A 1 92 ? 0.385 -2.618 -6.876 1.00 88.12 92 ALA A C 1
ATOM 736 O O . ALA A 1 92 ? -0.731 -2.115 -6.755 1.00 88.12 92 ALA A O 1
ATOM 737 N N . TYR A 1 93 ? 1.025 -2.627 -8.048 1.00 80.38 93 TYR A N 1
ATOM 738 C CA . TYR A 1 93 ? 0.503 -1.961 -9.242 1.00 80.38 93 TYR A CA 1
ATOM 739 C C . TYR A 1 93 ? -0.763 -2.628 -9.799 1.00 80.38 93 TYR A C 1
ATOM 741 O O . TYR A 1 93 ? -1.637 -1.965 -10.367 1.00 80.38 93 TYR A O 1
ATOM 749 N N . ARG A 1 94 ? -0.886 -3.951 -9.667 1.00 84.00 94 ARG A N 1
ATOM 750 C CA . ARG A 1 94 ? -2.093 -4.683 -10.077 1.00 84.00 94 ARG A CA 1
ATOM 751 C C . ARG A 1 94 ? -3.270 -4.360 -9.167 1.00 84.00 94 ARG A C 1
ATOM 753 O O . ARG A 1 94 ? -4.346 -4.060 -9.677 1.00 84.00 94 ARG A O 1
ATOM 760 N N . VAL A 1 95 ? -3.037 -4.374 -7.860 1.00 87.69 95 VAL A N 1
ATOM 761 C CA . VAL A 1 95 ? -4.061 -4.139 -6.842 1.00 87.69 95 VAL A CA 1
ATOM 762 C C . VAL A 1 95 ? -4.540 -2.687 -6.861 1.00 87.69 95 VAL A C 1
ATOM 764 O O . VAL A 1 95 ? -5.736 -2.430 -6.976 1.00 87.69 95 VAL A O 1
ATOM 767 N N . LEU A 1 96 ? -3.621 -1.714 -6.863 1.00 87.69 96 LEU A N 1
ATOM 768 C CA . LEU A 1 96 ? -3.961 -0.283 -6.827 1.00 87.69 96 LEU A CA 1
ATOM 769 C C . LEU A 1 96 ? -4.806 0.189 -8.020 1.00 87.69 96 LEU A C 1
ATOM 771 O O . LEU A 1 96 ? -5.519 1.177 -7.899 1.00 87.69 96 LEU A O 1
ATOM 775 N N . ARG A 1 97 ? -4.753 -0.506 -9.164 1.00 83.94 97 ARG A N 1
ATOM 776 C CA . ARG A 1 97 ? -5.605 -0.208 -10.331 1.00 83.94 97 ARG A CA 1
ATOM 777 C C . ARG A 1 97 ? -7.048 -0.690 -10.182 1.00 83.94 97 ARG A C 1
ATOM 779 O O . ARG A 1 97 ? -7.898 -0.277 -10.965 1.00 83.94 97 ARG A O 1
ATOM 786 N N . LYS A 1 98 ? -7.308 -1.598 -9.243 1.00 84.75 98 LYS A N 1
ATOM 787 C CA . LYS A 1 98 ? -8.616 -2.229 -9.027 1.00 84.75 98 LYS A CA 1
ATOM 788 C C . LYS A 1 98 ? -9.344 -1.664 -7.808 1.00 84.75 98 LYS A C 1
ATOM 790 O O . LYS A 1 98 ? -10.569 -1.705 -7.782 1.00 84.75 98 LYS A O 1
ATOM 795 N N . ILE A 1 99 ? -8.597 -1.151 -6.833 1.00 85.69 99 ILE A N 1
ATOM 796 C CA . ILE A 1 99 ? -9.132 -0.541 -5.613 1.00 85.69 99 ILE A CA 1
ATOM 797 C C . ILE A 1 99 ? -9.693 0.851 -5.911 1.00 85.69 99 ILE A C 1
ATOM 799 O O . ILE A 1 99 ? -9.055 1.664 -6.582 1.00 85.69 99 ILE A O 1
ATOM 803 N N . GLU A 1 100 ? -10.857 1.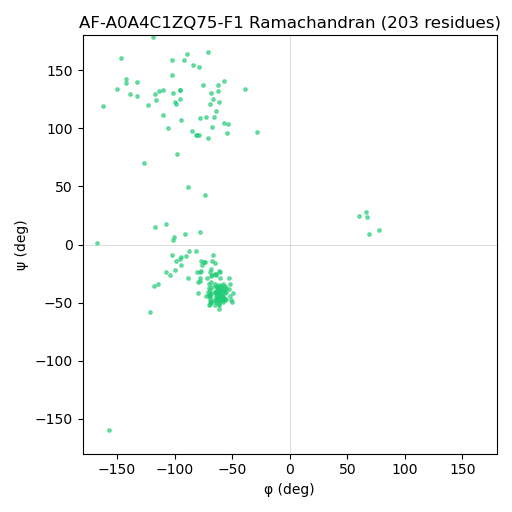162 -5.343 1.00 86.69 100 GLU A N 1
ATOM 804 C CA . GLU A 1 100 ? -11.362 2.534 -5.295 1.00 86.69 100 GLU A CA 1
ATOM 805 C C . GLU A 1 100 ? -10.542 3.355 -4.282 1.00 86.69 100 GLU A C 1
ATOM 807 O O . GLU A 1 100 ? -10.631 3.162 -3.064 1.00 86.69 100 GLU A O 1
ATOM 812 N N . MET A 1 101 ? -9.726 4.292 -4.772 1.00 90.62 101 MET A N 1
ATOM 813 C CA . MET A 1 101 ? -8.854 5.094 -3.911 1.00 90.62 101 MET A CA 1
ATOM 814 C C . MET A 1 101 ? -9.618 6.231 -3.223 1.00 90.62 101 MET A C 1
ATOM 816 O O . MET A 1 101 ? -9.747 7.333 -3.752 1.00 90.62 101 MET A O 1
ATOM 820 N N . THR A 1 102 ? -10.084 5.975 -2.002 1.00 90.94 102 THR A N 1
ATOM 821 C CA . THR A 1 102 ? -10.682 6.998 -1.128 1.00 90.94 102 THR A CA 1
ATOM 822 C C . THR A 1 102 ? -9.636 7.643 -0.208 1.00 90.94 102 THR A C 1
ATOM 824 O O . THR A 1 102 ? -8.605 7.022 0.067 1.00 90.94 102 THR A O 1
ATOM 827 N N . PRO A 1 103 ? -9.871 8.854 0.338 1.00 90.81 103 PRO A N 1
ATOM 828 C CA . PRO A 1 103 ? -8.942 9.480 1.284 1.00 90.81 103 PRO A CA 1
ATOM 829 C C . PRO A 1 103 ? -8.636 8.608 2.509 1.00 90.81 103 PRO A C 1
ATOM 831 O O . PRO A 1 103 ? -7.512 8.605 3.001 1.00 90.81 103 PRO A O 1
ATOM 834 N N . GLN A 1 104 ? -9.619 7.855 3.005 1.00 92.00 104 GLN A N 1
ATOM 835 C CA . GLN A 1 104 ? -9.465 6.938 4.135 1.00 92.00 104 GLN A CA 1
ATOM 836 C C . GLN A 1 104 ? -8.588 5.742 3.752 1.00 92.00 104 GLN A C 1
ATOM 838 O O . GLN A 1 104 ? -7.695 5.368 4.509 1.00 92.00 104 GLN A O 1
ATOM 843 N N . MET A 1 105 ? -8.786 5.188 2.552 1.00 93.19 105 MET A N 1
ATOM 844 C CA . MET A 1 105 ? -7.925 4.127 2.025 1.00 93.19 105 MET A CA 1
ATOM 845 C C . MET A 1 105 ? -6.487 4.611 1.846 1.00 93.19 105 MET A C 1
ATOM 847 O O . MET A 1 105 ? -5.567 3.959 2.332 1.00 93.19 105 MET A O 1
ATOM 851 N N . ALA A 1 106 ? -6.276 5.783 1.243 1.00 93.31 106 ALA A N 1
ATOM 852 C CA . ALA A 1 106 ? -4.943 6.360 1.083 1.00 93.31 106 ALA A CA 1
ATOM 853 C C . ALA A 1 106 ? -4.233 6.549 2.436 1.00 93.31 106 ALA A C 1
ATOM 855 O O . ALA A 1 106 ? -3.073 6.161 2.587 1.00 93.31 106 ALA A O 1
ATOM 856 N N . GLN A 1 107 ? -4.937 7.082 3.440 1.00 93.81 107 GLN A N 1
ATOM 857 C CA . GLN A 1 107 ? -4.413 7.253 4.800 1.00 93.81 107 GLN A CA 1
ATOM 858 C C . GLN A 1 107 ? -4.030 5.917 5.445 1.00 93.81 107 GLN A C 1
ATOM 860 O O . GLN A 1 107 ? -2.949 5.804 6.020 1.00 93.81 107 GLN A O 1
ATOM 865 N N . THR A 1 108 ? -4.878 4.896 5.321 1.00 94.75 108 THR A N 1
ATOM 866 C CA . THR A 1 108 ? -4.626 3.556 5.867 1.00 94.75 108 THR A CA 1
ATOM 867 C C . THR A 1 108 ? -3.441 2.872 5.183 1.00 94.75 108 THR A C 1
ATOM 869 O O . THR A 1 108 ? -2.537 2.391 5.860 1.00 94.75 108 THR A O 1
ATOM 872 N N . LEU A 1 109 ? -3.385 2.883 3.848 1.00 94.50 109 LEU A N 1
ATOM 873 C CA . LEU A 1 109 ? -2.336 2.209 3.071 1.00 94.50 109 LEU A CA 1
ATOM 874 C C . LEU A 1 109 ? -0.952 2.858 3.233 1.00 94.50 109 LEU A C 1
ATOM 876 O O . LEU A 1 109 ? 0.079 2.202 3.071 1.00 94.50 109 LEU A O 1
ATOM 880 N N . THR A 1 110 ? -0.905 4.153 3.539 1.00 93.25 110 THR A N 1
ATOM 881 C CA . THR A 1 110 ? 0.354 4.897 3.710 1.00 93.25 110 THR A CA 1
ATOM 882 C C . THR A 1 110 ? 0.746 5.074 5.175 1.00 93.25 110 THR A C 1
ATOM 884 O O . THR A 1 110 ? 1.918 5.294 5.478 1.00 93.25 110 THR A O 1
ATOM 887 N N . GLY A 1 111 ? -0.215 4.985 6.098 1.00 91.75 111 GLY A N 1
ATOM 888 C CA . GLY A 1 111 ? -0.056 5.442 7.478 1.00 91.75 111 GLY A CA 1
ATOM 889 C C . GLY A 1 111 ? 0.048 6.963 7.615 1.00 91.75 111 GLY A C 1
ATOM 890 O O . GLY A 1 111 ? 0.352 7.455 8.702 1.00 91.75 111 GLY A O 1
ATOM 891 N N . HIS A 1 112 ? -0.193 7.712 6.535 1.00 88.81 112 HIS A N 1
ATOM 892 C CA . HIS A 1 112 ? -0.152 9.170 6.504 1.00 88.81 112 HIS A CA 1
ATOM 893 C C . HIS A 1 112 ? -1.562 9.729 6.634 1.00 88.81 112 HIS A C 1
ATOM 895 O O . HIS A 1 112 ? -2.187 10.115 5.650 1.00 88.81 112 HIS A O 1
ATOM 901 N N . GLY A 1 113 ? -2.082 9.743 7.855 1.00 84.06 113 GLY A N 1
ATOM 902 C CA . GLY A 1 113 ? -3.452 10.165 8.102 1.00 84.06 113 GLY A CA 1
ATOM 903 C C . GLY A 1 113 ? -3.692 10.635 9.518 1.00 84.06 113 GLY A C 1
ATOM 904 O O . GLY A 1 113 ? -2.763 10.972 10.252 1.00 84.06 113 GLY A O 1
ATOM 905 N N . ARG A 1 114 ? -4.961 10.624 9.919 1.00 86.75 114 ARG A N 1
ATOM 906 C CA . ARG A 1 114 ? -5.426 11.048 11.247 1.00 86.75 114 ARG A CA 1
ATOM 907 C C . ARG A 1 114 ? -5.090 10.045 12.365 1.00 86.75 114 ARG A C 1
ATOM 909 O O . ARG A 1 114 ? -5.907 9.784 13.238 1.00 86.75 114 ARG A O 1
ATOM 916 N N . PHE A 1 115 ? -3.881 9.492 12.354 1.00 92.75 115 PHE A N 1
ATOM 917 C CA . PHE A 1 115 ? -3.342 8.633 13.406 1.00 92.75 115 PHE A CA 1
ATOM 918 C C . PHE A 1 115 ? -2.505 9.481 14.365 1.00 92.75 115 PHE A C 1
ATOM 920 O O . PHE A 1 115 ? -1.664 10.260 13.910 1.00 92.75 115 PHE A O 1
ATOM 927 N N . ALA A 1 116 ? -2.694 9.338 15.681 1.00 93.94 116 ALA A N 1
ATOM 928 C CA . ALA A 1 116 ? -1.994 10.165 16.667 1.00 93.94 116 ALA A CA 1
ATOM 929 C C . ALA A 1 116 ? -0.470 10.108 16.499 1.00 93.94 116 ALA A C 1
ATOM 931 O O . ALA A 1 116 ? 0.178 11.147 16.589 1.00 93.94 116 ALA A O 1
ATOM 932 N N . GLN A 1 117 ? 0.095 8.942 16.161 1.00 95.56 117 GLN A N 1
ATOM 933 C CA . GLN A 1 117 ? 1.524 8.814 15.865 1.00 95.56 117 GLN A CA 1
ATOM 934 C C . GLN A 1 117 ? 1.972 9.750 14.733 1.00 95.56 117 GLN A C 1
ATOM 936 O O . GLN A 1 117 ? 2.998 10.423 14.846 1.00 95.56 117 GLN A O 1
ATOM 941 N N . TYR A 1 118 ? 1.209 9.783 13.638 1.00 94.25 118 TYR A N 1
ATOM 942 C CA . TYR A 1 118 ? 1.521 10.604 12.473 1.00 94.25 118 TYR A CA 1
ATOM 943 C C . TYR A 1 118 ? 1.342 12.089 12.798 1.00 94.25 118 TYR A C 1
ATOM 945 O O . TYR A 1 118 ? 2.263 12.874 12.595 1.00 94.25 118 TYR A O 1
ATOM 953 N N . LEU A 1 119 ? 0.210 12.472 13.394 1.00 94.44 119 LEU A N 1
ATOM 954 C CA . LEU A 1 119 ? -0.069 13.862 13.767 1.00 94.44 119 LEU A CA 1
ATOM 955 C C . LEU A 1 119 ? 0.948 14.416 14.775 1.00 94.44 119 LEU A C 1
ATOM 957 O O . LEU A 1 119 ? 1.394 15.552 14.631 1.00 94.44 119 LEU A O 1
ATOM 961 N N . HIS A 1 120 ? 1.367 13.610 15.751 1.00 95.00 120 HIS A N 1
ATOM 962 C CA . HIS A 1 120 ? 2.399 13.982 16.717 1.00 95.00 120 HIS A CA 1
ATOM 963 C C . HIS A 1 120 ? 3.751 14.249 16.043 1.00 95.00 120 HIS A C 1
ATOM 965 O O . HIS A 1 120 ? 4.413 15.236 16.357 1.00 95.00 120 HIS A O 1
ATOM 971 N N . ARG A 1 121 ? 4.143 13.436 15.050 1.00 94.75 121 ARG A N 1
ATOM 972 C CA . ARG A 1 121 ? 5.370 13.665 14.265 1.00 94.75 121 ARG A CA 1
ATOM 973 C C . ARG A 1 121 ? 5.366 15.030 13.564 1.00 94.75 121 ARG A C 1
ATOM 975 O O . ARG A 1 121 ? 6.421 15.646 13.445 1.00 94.75 121 ARG A O 1
ATOM 982 N N . PHE A 1 122 ? 4.198 15.498 13.129 1.00 93.38 122 PHE A N 1
ATOM 983 C CA . PHE A 1 122 ? 4.009 16.817 12.515 1.00 93.38 122 PHE A CA 1
ATOM 984 C C . PHE A 1 122 ? 3.646 17.921 13.519 1.00 93.38 122 PHE A C 1
ATOM 986 O O . PHE A 1 122 ? 3.338 19.033 13.103 1.00 93.38 122 PHE A O 1
ATOM 993 N N . LYS A 1 123 ? 3.709 17.644 14.829 1.00 94.44 123 LYS A N 1
ATOM 994 C CA . LYS A 1 123 ? 3.388 18.591 15.912 1.00 94.44 123 LYS A CA 1
ATOM 995 C C . LYS A 1 123 ? 1.945 19.118 15.875 1.00 94.44 123 LYS A C 1
ATOM 997 O O . LYS A 1 123 ? 1.657 20.175 16.419 1.00 94.44 123 LYS A O 1
ATOM 1002 N N . LEU A 1 124 ? 1.033 18.360 15.263 1.00 92.06 124 LEU A N 1
ATOM 1003 C CA . LEU A 1 124 ? -0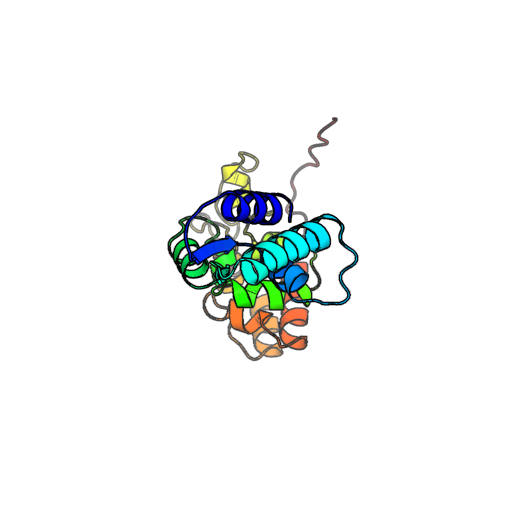.405 18.660 15.210 1.00 92.06 124 LEU A CA 1
ATOM 1004 C C . LEU A 1 124 ? -1.180 18.038 16.382 1.00 92.06 124 LEU A C 1
ATOM 1006 O O . LEU A 1 124 ? -2.360 18.318 16.569 1.00 92.06 124 LEU A O 1
ATOM 1010 N N . LYS A 1 125 ? -0.535 17.161 17.160 1.00 92.62 125 LYS A N 1
ATOM 1011 C CA . LYS A 1 125 ? -1.094 16.548 18.368 1.00 92.62 125 LYS A CA 1
ATOM 1012 C C . LYS A 1 125 ? -0.008 16.429 19.432 1.00 92.62 125 LYS A C 1
ATOM 1014 O O . LYS A 1 125 ? 1.125 16.090 19.110 1.00 92.62 125 LYS A O 1
ATOM 1019 N N . ASN A 1 126 ? -0.374 16.642 20.695 1.00 93.88 126 ASN A N 1
ATOM 1020 C CA . ASN A 1 126 ? 0.566 16.634 21.825 1.00 93.88 126 ASN A CA 1
ATOM 1021 C C . ASN A 1 126 ? 1.045 15.234 22.231 1.00 93.88 126 ASN A C 1
ATOM 1023 O O . ASN A 1 126 ? 2.003 15.109 22.983 1.00 93.88 126 ASN A O 1
ATOM 1027 N N . SER A 1 127 ? 0.369 14.179 21.770 1.00 94.88 127 SER A N 1
ATOM 1028 C CA . SER A 1 127 ? 0.667 12.801 22.157 1.00 94.88 127 SER A CA 1
ATOM 1029 C C . SER A 1 127 ? 0.501 11.843 20.973 1.00 94.88 127 SER A C 1
ATOM 1031 O O . SER A 1 127 ? -0.474 11.979 20.224 1.00 94.88 127 SER A O 1
ATOM 1033 N N . PRO A 1 128 ? 1.411 10.861 20.805 1.00 96.62 128 PRO A N 1
ATOM 1034 C CA . PRO A 1 128 ? 1.290 9.804 19.805 1.00 96.62 128 PRO A CA 1
ATOM 1035 C C . PRO A 1 128 ? 0.376 8.650 20.253 1.00 96.62 128 PRO A C 1
ATOM 1037 O O . PRO A 1 128 ? 0.147 7.719 19.475 1.00 96.62 128 PRO A O 1
ATOM 1040 N N . TYR A 1 129 ? -0.108 8.673 21.497 1.00 96.88 129 TYR A N 1
ATOM 1041 C CA . TYR A 1 129 ? -0.830 7.562 22.108 1.00 96.88 129 TYR A CA 1
ATOM 1042 C C . TYR A 1 129 ? -2.319 7.545 21.749 1.00 96.88 129 TYR A C 1
ATOM 1044 O O . TYR A 1 129 ? -2.923 8.564 21.392 1.00 96.88 129 TYR A O 1
ATOM 1052 N N . CYS A 1 130 ? -2.903 6.353 21.801 1.00 94.31 130 CYS A N 1
ATOM 1053 C CA . CYS A 1 130 ? -4.314 6.125 21.551 1.00 94.31 130 CYS A CA 1
ATOM 1054 C C . CYS A 1 130 ? -5.157 6.496 22.774 1.00 94.31 130 CYS A C 1
ATOM 1056 O O . CYS A 1 130 ? -4.708 6.401 23.910 1.00 94.31 130 CYS A O 1
ATOM 1058 N N . ALA A 1 131 ? -6.414 6.873 22.540 1.00 92.00 131 ALA A N 1
ATOM 1059 C CA . ALA A 1 131 ? -7.371 7.110 23.618 1.00 92.00 131 ALA A CA 1
ATOM 1060 C C . ALA A 1 131 ? -7.762 5.818 24.357 1.00 92.00 131 ALA A C 1
ATOM 1062 O O . ALA A 1 131 ? -8.226 5.888 25.488 1.00 92.00 131 ALA A O 1
ATOM 1063 N N . CYS A 1 132 ? -7.580 4.648 23.731 1.00 93.94 132 CYS A N 1
ATOM 1064 C CA . CYS A 1 132 ? -7.898 3.372 24.365 1.00 93.94 132 CYS A CA 1
ATOM 1065 C C . CYS A 1 132 ? -6.917 2.986 25.477 1.00 93.94 132 CYS A C 1
ATOM 1067 O O . CYS A 1 132 ? -7.286 2.233 26.370 1.00 93.94 132 CYS A O 1
ATOM 1069 N N . ASP A 1 133 ? -5.664 3.434 25.376 1.00 92.88 133 ASP A N 1
ATOM 1070 C CA . ASP A 1 133 ? -4.577 3.075 26.281 1.00 92.88 133 ASP A CA 1
ATOM 1071 C C . ASP A 1 133 ? -3.436 4.102 26.117 1.00 92.88 133 ASP A C 1
ATOM 1073 O O . ASP A 1 133 ? -2.865 4.211 25.022 1.00 92.88 133 ASP A O 1
ATOM 1077 N N . PRO A 1 134 ? -3.072 4.844 27.181 1.00 90.94 134 PRO A N 1
ATOM 1078 C CA . PRO A 1 134 ? -2.021 5.858 27.133 1.00 90.94 134 PRO A CA 1
ATOM 1079 C C . PRO A 1 134 ? -0.610 5.295 26.894 1.00 90.94 134 PRO A C 1
ATOM 1081 O O . PRO A 1 134 ? 0.304 6.077 26.652 1.00 90.94 134 PRO A O 1
ATOM 1084 N N . ALA A 1 135 ? -0.407 3.975 26.930 1.00 94.38 135 ALA A N 1
ATOM 1085 C CA . ALA A 1 135 ? 0.856 3.323 26.583 1.00 94.38 135 ALA A CA 1
ATOM 1086 C C . ALA A 1 135 ? 0.915 2.842 25.119 1.00 94.38 135 ALA A C 1
ATOM 1088 O O . ALA A 1 135 ? 1.982 2.463 24.627 1.00 94.38 135 ALA A O 1
ATOM 1089 N N . LYS A 1 136 ? -0.207 2.846 24.387 1.00 96.38 136 LYS A N 1
ATOM 1090 C CA . LYS A 1 136 ? -0.284 2.314 23.017 1.00 96.38 136 LYS A CA 1
ATOM 1091 C C . LYS A 1 136 ? -0.187 3.424 21.985 1.00 96.38 136 LYS A C 1
ATOM 1093 O O . LYS A 1 136 ? -1.022 4.320 21.931 1.00 96.38 136 LYS A O 1
ATOM 1098 N N . ILE A 1 137 ? 0.817 3.352 21.114 1.00 96.38 137 ILE A N 1
ATOM 1099 C CA . ILE A 1 137 ? 0.959 4.277 19.983 1.00 96.38 137 ILE A CA 1
ATOM 1100 C C . ILE A 1 137 ? -0.190 4.046 18.995 1.00 96.38 137 ILE A C 1
ATOM 1102 O O . ILE A 1 137 ? -0.364 2.939 18.486 1.00 96.38 137 ILE A O 1
ATOM 1106 N N . GLN A 1 138 ? -0.940 5.098 18.663 1.00 95.06 138 GLN A N 1
ATOM 1107 C CA . GLN A 1 138 ? -2.007 4.995 17.670 1.00 95.06 138 GLN A CA 1
ATOM 1108 C C . GLN A 1 138 ? -1.414 5.077 16.261 1.00 95.06 138 GLN A C 1
ATOM 1110 O O . GLN A 1 138 ? -1.216 6.165 15.714 1.00 95.06 138 GLN A O 1
ATOM 1115 N N . ASN A 1 139 ? -1.136 3.915 15.680 1.00 94.62 139 ASN A N 1
ATOM 1116 C CA . ASN A 1 139 ? -0.756 3.737 14.282 1.00 94.62 139 ASN A CA 1
ATOM 1117 C C . ASN A 1 139 ? -1.788 2.857 13.554 1.00 94.62 139 ASN A C 1
ATOM 1119 O O . ASN A 1 139 ? -2.753 2.397 14.164 1.00 94.62 139 ASN A O 1
ATOM 1123 N N . VAL A 1 140 ? -1.587 2.627 12.254 1.00 95.38 140 VAL A N 1
ATOM 1124 C CA . VAL A 1 140 ? -2.510 1.814 11.444 1.00 95.38 140 VAL A CA 1
ATOM 1125 C C . VAL A 1 140 ? -2.661 0.400 11.999 1.00 95.38 140 VAL A C 1
ATOM 1127 O O . VAL A 1 140 ? -3.784 -0.058 12.156 1.00 95.38 140 VAL A O 1
ATOM 1130 N N . LEU A 1 141 ? -1.553 -0.267 12.338 1.00 95.62 141 LEU A N 1
ATOM 1131 C CA . LEU A 1 141 ? -1.574 -1.652 12.824 1.00 95.62 141 LEU A CA 1
ATOM 1132 C C . LEU A 1 141 ? -2.372 -1.762 14.124 1.00 95.62 141 LEU A C 1
ATOM 1134 O O . LEU A 1 141 ? -3.275 -2.579 14.231 1.00 95.62 141 LEU A O 1
ATOM 1138 N N . HIS A 1 142 ? -2.122 -0.864 15.079 1.00 95.44 142 HIS A N 1
ATOM 1139 C CA . HIS A 1 142 ? -2.876 -0.822 16.324 1.00 95.44 142 HIS A CA 1
ATOM 1140 C C . HIS A 1 142 ? -4.374 -0.627 16.061 1.00 95.44 142 HIS A C 1
ATOM 1142 O O . HIS A 1 142 ? -5.187 -1.375 16.591 1.00 95.44 142 HIS A O 1
ATOM 1148 N N . VAL A 1 143 ? -4.752 0.349 15.230 1.00 94.56 143 VAL A N 1
ATOM 1149 C CA . VAL A 1 143 ? -6.163 0.638 14.925 1.00 94.56 143 VAL A CA 1
ATOM 1150 C C . VAL A 1 143 ? -6.849 -0.542 14.230 1.00 94.56 143 VAL A C 1
ATOM 1152 O O . VAL A 1 143 ? -7.986 -0.862 14.574 1.00 94.56 143 VAL A O 1
ATOM 1155 N N . LEU A 1 144 ? -6.168 -1.191 13.284 1.00 95.00 144 LEU A N 1
ATOM 1156 C CA . LEU A 1 144 ? -6.731 -2.287 12.501 1.00 95.00 144 LEU A CA 1
ATOM 1157 C C . LEU A 1 144 ? -6.731 -3.629 13.235 1.00 95.00 144 LEU A C 1
ATOM 1159 O O . LEU A 1 144 ? -7.642 -4.402 12.987 1.00 95.00 144 LEU A O 1
ATOM 1163 N N . GLU A 1 145 ? -5.762 -3.916 14.106 1.00 95.19 145 GLU A N 1
ATOM 1164 C CA . GLU A 1 145 ? -5.517 -5.275 14.632 1.00 95.19 145 GLU A CA 1
ATOM 1165 C C . GLU A 1 145 ? -5.782 -5.389 16.143 1.00 95.19 145 GLU A C 1
ATOM 1167 O O . GLU A 1 145 ? -6.265 -6.413 16.617 1.00 95.19 145 GLU A O 1
ATOM 1172 N N . GLU A 1 146 ? -5.514 -4.337 16.922 1.00 95.06 146 GLU A N 1
ATOM 1173 C CA . GLU A 1 146 ? -5.445 -4.442 18.390 1.00 95.06 146 GLU A CA 1
ATOM 1174 C C . GLU A 1 146 ? -6.494 -3.596 19.114 1.00 95.06 146 GLU A C 1
ATOM 1176 O O . GLU A 1 146 ? -7.013 -3.991 20.156 1.00 95.06 146 GLU A O 1
ATOM 1181 N N . CYS A 1 147 ? -6.808 -2.415 18.581 1.00 95.31 147 CYS A N 1
ATOM 1182 C CA . CYS A 1 147 ? -7.499 -1.368 19.317 1.00 95.31 147 CYS A CA 1
ATOM 1183 C C . CYS A 1 147 ? -8.888 -1.845 19.772 1.00 95.31 147 CYS A C 1
ATOM 1185 O O . CYS A 1 147 ? -9.703 -2.220 18.918 1.00 95.31 147 CYS A O 1
ATOM 1187 N N . PRO A 1 148 ? -9.188 -1.826 21.086 1.00 95.50 148 PRO A N 1
ATOM 1188 C CA . PRO A 1 148 ? -10.465 -2.309 21.605 1.00 95.50 148 PRO A CA 1
ATOM 1189 C C . PRO A 1 148 ? -11.632 -1.399 21.211 1.00 95.50 148 PRO A C 1
ATOM 1191 O O . PRO A 1 148 ? -12.759 -1.871 21.108 1.00 95.50 148 PRO A O 1
ATOM 1194 N N . MET A 1 149 ? -11.364 -0.121 20.910 1.00 93.00 149 MET A N 1
ATOM 1195 C CA . MET A 1 149 ? -12.382 0.828 20.435 1.00 93.00 149 MET A CA 1
ATOM 1196 C C . MET A 1 149 ? -13.026 0.401 19.113 1.00 93.00 149 MET A C 1
ATOM 1198 O O . MET A 1 149 ? -14.132 0.833 18.822 1.00 93.00 149 MET A O 1
ATOM 1202 N N . PHE A 1 150 ? -12.337 -0.432 18.328 1.00 93.44 150 PHE A N 1
ATOM 1203 C CA . PHE A 1 150 ? -12.789 -0.895 17.015 1.00 93.44 150 PHE A CA 1
ATOM 1204 C C . PHE A 1 150 ? -12.998 -2.412 16.966 1.00 93.44 150 PHE A C 1
ATOM 1206 O O . PHE A 1 150 ? -13.073 -3.002 15.887 1.00 93.44 150 PHE A O 1
ATOM 1213 N N . LEU A 1 151 ? -13.057 -3.067 18.133 1.00 94.88 151 LEU A N 1
ATOM 1214 C CA . LEU A 1 151 ? -13.187 -4.520 18.231 1.00 94.88 151 LEU A CA 1
ATOM 1215 C C . LEU A 1 151 ? -14.461 -5.014 17.539 1.00 94.88 151 LEU A C 1
ATOM 1217 O O . LEU A 1 151 ? -14.418 -5.998 16.807 1.00 94.88 151 LEU A O 1
ATOM 1221 N N . ARG A 1 152 ? -15.586 -4.319 17.738 1.00 95.00 152 ARG A N 1
ATOM 1222 C CA . ARG A 1 152 ? -16.876 -4.708 17.158 1.00 95.00 152 ARG A CA 1
ATOM 1223 C C . ARG A 1 152 ? -16.831 -4.675 15.633 1.00 95.00 152 ARG A C 1
ATOM 1225 O O . ARG A 1 152 ? -17.261 -5.622 14.980 1.00 95.00 152 ARG A O 1
ATOM 1232 N N . GLU A 1 153 ? -16.322 -3.589 15.065 1.00 95.50 153 GLU A N 1
ATOM 1233 C CA . GLU A 1 153 ? -16.214 -3.395 13.624 1.00 95.50 153 GLU A CA 1
ATOM 1234 C C . GLU A 1 153 ? -15.210 -4.365 12.998 1.00 95.50 153 GLU A C 1
ATOM 1236 O O . GLU A 1 153 ? -15.461 -4.854 11.896 1.00 95.50 153 GLU A O 1
ATOM 1241 N N . ARG A 1 154 ? -14.111 -4.663 13.704 1.00 96.38 154 ARG A N 1
ATOM 1242 C CA . ARG A 1 154 ? -13.108 -5.646 13.285 1.00 96.38 154 ARG A CA 1
ATOM 1243 C C . ARG A 1 154 ? -13.688 -7.054 13.248 1.00 96.38 154 ARG A C 1
ATOM 1245 O O . ARG A 1 154 ? -13.635 -7.678 12.199 1.00 96.38 154 ARG A O 1
ATOM 1252 N N . VAL A 1 155 ? -14.325 -7.513 14.325 1.00 96.94 155 VAL A N 1
ATOM 1253 C CA . VAL A 1 155 ? -14.950 -8.848 14.380 1.00 96.94 155 VAL A CA 1
ATOM 1254 C C . VAL A 1 155 ? -16.038 -9.000 13.312 1.00 96.94 155 VAL A C 1
ATOM 1256 O O . VAL A 1 155 ? -16.144 -10.049 12.675 1.00 96.94 155 VAL A O 1
ATOM 1259 N N . ALA A 1 156 ? -16.830 -7.950 13.066 1.00 96.69 156 ALA A N 1
ATOM 1260 C CA . ALA A 1 156 ? -17.825 -7.954 11.996 1.00 96.69 156 ALA A CA 1
ATOM 1261 C C . ALA A 1 156 ? -17.176 -8.119 10.610 1.00 96.69 156 ALA A C 1
ATOM 1263 O O . ALA A 1 156 ? -17.644 -8.932 9.815 1.00 96.69 156 ALA A O 1
ATOM 1264 N N . LEU A 1 157 ? -16.083 -7.394 10.342 1.00 96.44 157 LEU A N 1
ATOM 1265 C CA . LEU A 1 157 ? -15.308 -7.547 9.111 1.00 96.44 157 LEU A CA 1
ATOM 1266 C C . LEU A 1 157 ? -14.737 -8.966 8.990 1.00 96.44 157 LEU A C 1
ATOM 1268 O O . LEU A 1 157 ? -14.943 -9.601 7.963 1.00 96.44 157 LEU A O 1
ATOM 1272 N N . GLU A 1 158 ? -14.053 -9.462 10.023 1.00 96.75 158 GLU A N 1
ATOM 1273 C CA . GLU A 1 158 ? -13.420 -10.791 10.054 1.00 96.75 158 GLU A CA 1
ATOM 1274 C C . GLU A 1 158 ? -14.425 -11.906 9.761 1.00 96.75 158 GLU A C 1
ATOM 1276 O O . GLU A 1 158 ? -14.146 -12.807 8.971 1.00 96.75 158 GLU A O 1
ATOM 1281 N N . THR A 1 159 ? -15.624 -11.797 10.337 1.00 96.88 159 THR A N 1
ATOM 1282 C CA . THR A 1 159 ? -16.740 -12.718 10.089 1.00 96.88 159 THR A CA 1
ATOM 1283 C C . THR A 1 159 ? -17.218 -12.646 8.637 1.00 96.88 159 THR A C 1
ATOM 1285 O O . THR A 1 159 ? -17.498 -13.673 8.024 1.00 96.88 159 THR A O 1
ATOM 1288 N N . GLU A 1 160 ? -17.301 -11.445 8.060 1.00 95.75 160 GLU A N 1
ATOM 1289 C CA . GLU A 1 160 ? -17.764 -11.230 6.685 1.00 95.75 160 GLU A CA 1
ATOM 1290 C C . GLU A 1 160 ? -16.775 -11.758 5.632 1.00 95.75 160 GLU A C 1
ATOM 1292 O O . GLU A 1 160 ? -17.192 -12.315 4.608 1.00 95.75 160 GLU A O 1
ATOM 1297 N N . ILE A 1 161 ? -15.470 -11.579 5.871 1.00 94.81 161 ILE A N 1
ATOM 1298 C CA . ILE A 1 161 ? -14.405 -11.949 4.926 1.00 94.81 161 ILE A CA 1
ATOM 1299 C C . ILE A 1 161 ? -13.798 -13.331 5.195 1.00 94.81 161 ILE A C 1
ATOM 1301 O O . ILE A 1 161 ? -13.072 -13.842 4.338 1.00 94.81 161 ILE A O 1
ATOM 1305 N N . GLY A 1 162 ? -14.079 -13.929 6.357 1.00 94.25 162 GLY A N 1
ATOM 1306 C CA . GLY A 1 162 ? -13.542 -15.224 6.781 1.00 94.25 162 GLY A CA 1
ATOM 1307 C C . GLY A 1 162 ? -12.028 -15.216 7.014 1.00 94.25 162 GLY A C 1
ATOM 1308 O O . GLY A 1 162 ? -11.372 -16.231 6.799 1.00 94.25 162 GLY A O 1
ATOM 1309 N N . VAL A 1 163 ? -11.456 -14.066 7.378 1.00 93.25 163 VAL A N 1
ATOM 1310 C CA . VAL A 1 163 ? -10.014 -13.863 7.591 1.00 93.25 163 VAL A CA 1
ATOM 1311 C C . VAL A 1 163 ? -9.835 -13.004 8.834 1.00 93.25 163 VAL A C 1
ATOM 1313 O O . VAL A 1 163 ? -10.456 -11.950 8.932 1.00 93.25 163 VAL A O 1
ATOM 1316 N N . ILE A 1 164 ? -8.977 -13.443 9.756 1.00 94.50 164 ILE A N 1
ATOM 1317 C CA . ILE A 1 164 ? -8.583 -12.652 10.928 1.00 94.50 164 ILE A CA 1
ATOM 1318 C C . ILE A 1 164 ? -7.742 -11.467 10.447 1.00 94.50 164 ILE A C 1
ATOM 1320 O O . ILE A 1 164 ? -6.808 -11.637 9.661 1.00 94.50 164 ILE A O 1
ATOM 1324 N N . VAL A 1 165 ? -8.081 -10.261 10.890 1.00 94.25 165 VAL A N 1
ATOM 1325 C CA . VAL A 1 165 ? -7.414 -9.037 10.453 1.00 94.25 165 VAL A CA 1
ATOM 1326 C C . VAL A 1 165 ? -6.083 -8.929 11.185 1.00 94.25 165 VAL A C 1
ATOM 1328 O O . VAL A 1 165 ? -6.027 -8.644 12.378 1.00 94.25 165 VAL A O 1
ATOM 1331 N N . GLY A 1 166 ? -5.005 -9.134 10.436 1.00 93.44 166 GLY A N 1
ATOM 1332 C CA . GLY A 1 166 ? -3.640 -9.050 10.929 1.00 93.44 166 GLY A CA 1
ATOM 1333 C C . GLY A 1 166 ? -2.687 -8.524 9.865 1.00 93.44 166 GLY A C 1
ATOM 1334 O O . GLY A 1 166 ? -2.958 -8.569 8.659 1.00 93.44 166 GLY A O 1
ATOM 1335 N N . LYS A 1 167 ? -1.527 -8.038 10.313 1.00 93.38 167 LYS A N 1
ATOM 1336 C CA . LYS A 1 167 ? -0.478 -7.480 9.452 1.00 93.38 167 LYS A CA 1
ATOM 1337 C C . LYS A 1 167 ? -0.082 -8.404 8.298 1.00 93.38 167 LYS A C 1
ATOM 1339 O O . LYS A 1 167 ? 0.322 -7.917 7.243 1.00 93.38 167 LYS A O 1
ATOM 1344 N N . ARG A 1 168 ? -0.113 -9.723 8.511 1.00 91.88 168 ARG A N 1
ATOM 1345 C CA . ARG A 1 168 ? 0.317 -10.726 7.520 1.00 91.88 168 ARG A CA 1
ATOM 1346 C C . ARG A 1 168 ? -0.770 -10.991 6.479 1.00 91.88 168 ARG A C 1
ATOM 1348 O O . ARG A 1 168 ? -0.466 -11.398 5.362 1.00 91.88 168 ARG A O 1
ATOM 1355 N N . GLU A 1 169 ? -2.016 -10.721 6.834 1.00 93.31 169 GLU A N 1
ATOM 1356 C CA . GLU A 1 169 ? -3.214 -11.019 6.066 1.00 93.31 169 GLU A CA 1
ATOM 1357 C C . GLU A 1 169 ? -3.647 -9.829 5.203 1.00 93.31 169 GLU A C 1
ATOM 1359 O O . GLU A 1 169 ? -4.378 -10.021 4.235 1.00 93.31 169 GLU A O 1
ATOM 1364 N N . PHE A 1 170 ? -3.166 -8.613 5.489 1.00 93.75 170 PHE A N 1
ATOM 1365 C CA . PHE A 1 170 ? -3.521 -7.400 4.744 1.00 93.75 170 PHE A CA 1
ATOM 1366 C C . PHE A 1 170 ? -3.335 -7.514 3.237 1.00 93.75 170 PHE A C 1
ATOM 1368 O O . PHE A 1 170 ? -4.234 -7.109 2.506 1.00 93.75 170 PHE A O 1
ATOM 1375 N N . SER A 1 171 ? -2.219 -8.078 2.769 1.00 93.19 171 SER A N 1
ATOM 1376 C CA . SER A 1 171 ? -2.014 -8.309 1.336 1.00 93.19 171 SER A CA 1
ATOM 1377 C C . SER A 1 171 ? -3.121 -9.195 0.765 1.00 93.19 171 SER A C 1
ATOM 1379 O O . SER A 1 171 ? -3.768 -8.825 -0.204 1.00 93.19 171 SER A O 1
ATOM 1381 N N . THR A 1 172 ? -3.440 -10.303 1.429 1.00 92.06 172 THR A N 1
ATOM 1382 C CA . THR A 1 172 ? -4.495 -11.237 1.004 1.00 92.06 172 THR A CA 1
ATOM 1383 C C . THR A 1 172 ? -5.886 -10.598 1.014 1.00 92.06 172 THR A C 1
ATOM 1385 O O . THR A 1 172 ? -6.709 -10.897 0.150 1.00 92.06 172 THR A O 1
ATOM 1388 N N . ILE A 1 173 ? -6.164 -9.712 1.973 1.00 92.38 173 ILE A N 1
ATOM 1389 C CA . ILE A 1 173 ? -7.450 -9.009 2.088 1.00 92.38 173 ILE A CA 1
ATOM 1390 C C . ILE A 1 173 ? -7.678 -8.072 0.892 1.00 92.38 173 ILE A C 1
ATOM 1392 O O . ILE A 1 173 ? -8.818 -7.929 0.450 1.00 92.38 173 ILE A O 1
ATOM 1396 N N . ILE A 1 174 ? -6.617 -7.461 0.354 1.00 90.88 174 ILE A N 1
ATOM 1397 C CA . ILE A 1 174 ? -6.720 -6.467 -0.724 1.00 90.88 174 ILE A CA 1
ATOM 1398 C C . ILE A 1 174 ? -6.452 -7.018 -2.138 1.00 90.88 174 ILE A C 1
ATOM 1400 O O . ILE A 1 174 ? -6.723 -6.309 -3.102 1.00 90.88 174 ILE A O 1
ATOM 1404 N N . ASP A 1 175 ? -5.889 -8.225 -2.287 1.00 80.69 175 ASP A N 1
ATOM 1405 C CA . ASP A 1 175 ? -5.166 -8.604 -3.517 1.00 80.69 175 ASP A CA 1
ATOM 1406 C C . ASP A 1 175 ? -6.015 -9.004 -4.738 1.00 80.6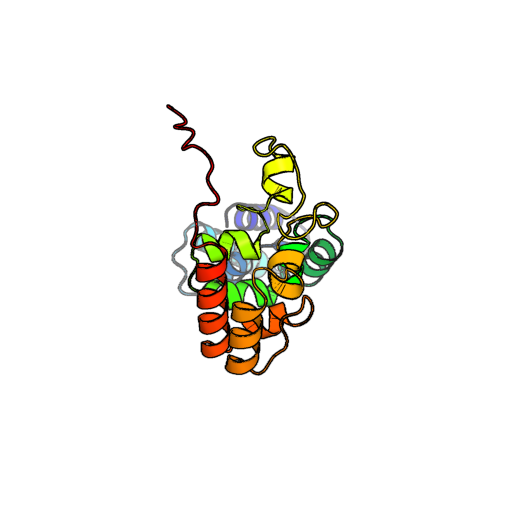9 175 ASP A C 1
ATOM 1408 O O . ASP A 1 175 ? -5.597 -8.718 -5.852 1.00 80.69 175 ASP A O 1
ATOM 1412 N N . ASP A 1 176 ? -7.207 -9.600 -4.619 1.00 66.88 176 ASP A N 1
ATOM 1413 C CA . ASP A 1 176 ? -8.099 -9.723 -5.803 1.00 66.88 176 ASP A CA 1
ATOM 1414 C C . ASP A 1 176 ? -9.548 -10.149 -5.511 1.00 66.88 176 ASP A C 1
ATOM 1416 O O . ASP A 1 176 ? -10.376 -10.270 -6.419 1.00 66.88 176 ASP A O 1
ATOM 1420 N N . ASP A 1 177 ? -9.902 -10.339 -4.242 1.00 78.88 177 ASP A N 1
ATOM 1421 C CA . ASP A 1 177 ? -11.286 -10.574 -3.858 1.00 78.88 177 ASP A CA 1
ATOM 1422 C C . ASP A 1 177 ? -11.999 -9.227 -3.685 1.00 78.88 177 ASP A C 1
ATOM 1424 O O . ASP A 1 177 ? -11.923 -8.584 -2.636 1.00 78.88 177 ASP A O 1
ATOM 1428 N N . LYS A 1 178 ? -12.718 -8.802 -4.734 1.00 85.12 178 LYS A N 1
ATOM 1429 C CA . LYS A 1 178 ? -13.515 -7.563 -4.722 1.00 85.12 178 LYS A CA 1
ATOM 1430 C C . LYS A 1 178 ? -14.485 -7.491 -3.543 1.00 85.12 178 LYS A C 1
ATOM 1432 O O . LYS A 1 178 ? -14.821 -6.390 -3.117 1.00 85.12 178 LYS A O 1
ATOM 1437 N N . LYS A 1 179 ? -14.974 -8.626 -3.030 1.00 89.19 179 LYS A N 1
ATOM 1438 C CA . LYS A 1 179 ? -15.847 -8.635 -1.853 1.00 89.19 179 LYS A CA 1
ATOM 1439 C C . LYS A 1 179 ? -15.033 -8.264 -0.617 1.00 89.19 179 LYS A C 1
ATOM 1441 O O . LYS A 1 179 ? -15.416 -7.325 0.069 1.00 89.19 179 LYS A O 1
ATOM 1446 N N . LYS A 1 180 ? -13.900 -8.933 -0.374 1.00 92.12 180 LYS A N 1
ATOM 1447 C CA . LYS A 1 180 ? -13.036 -8.649 0.789 1.00 92.12 180 LYS A CA 1
ATOM 1448 C C . LYS A 1 180 ? -12.508 -7.222 0.780 1.00 92.12 180 LYS A C 1
ATOM 1450 O O . LYS A 1 180 ? -12.590 -6.545 1.801 1.00 92.12 180 LYS A O 1
ATOM 1455 N N . GLU A 1 181 ? -12.042 -6.751 -0.373 1.00 92.12 181 GLU A N 1
ATOM 1456 C CA . GLU A 1 181 ? -11.573 -5.378 -0.555 1.00 92.12 181 GLU A CA 1
ATOM 1457 C C . GLU A 1 181 ? -12.681 -4.371 -0.240 1.00 92.12 181 GLU A C 1
ATOM 1459 O O . GLU A 1 181 ? -12.473 -3.457 0.556 1.00 92.12 181 GLU A O 1
ATOM 1464 N N . LYS A 1 182 ? -13.890 -4.578 -0.773 1.00 92.81 182 LYS A N 1
ATOM 1465 C CA . LYS A 1 182 ? -15.029 -3.692 -0.523 1.00 92.81 182 LYS A CA 1
ATOM 1466 C C . LYS A 1 182 ? -15.448 -3.689 0.948 1.00 92.81 182 LYS A C 1
ATOM 1468 O O . LYS A 1 182 ? -15.710 -2.616 1.500 1.00 92.81 182 LYS A O 1
ATOM 1473 N N . SER A 1 183 ? -15.499 -4.853 1.596 1.00 94.19 183 SER A N 1
ATOM 1474 C CA . SER A 1 183 ? -15.809 -4.970 3.027 1.00 94.19 183 SER A CA 1
ATOM 1475 C C . SER A 1 183 ? -14.739 -4.273 3.874 1.00 94.19 183 SER A C 1
ATOM 1477 O O . SER A 1 183 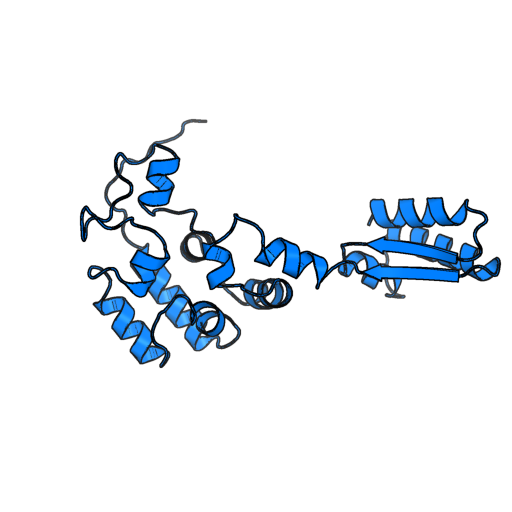? -15.073 -3.497 4.775 1.00 94.19 183 SER A O 1
ATOM 1479 N N . PHE A 1 184 ? -13.458 -4.449 3.528 1.00 94.94 184 PHE A N 1
ATOM 1480 C CA . PHE A 1 184 ? -12.330 -3.772 4.170 1.00 94.94 184 PHE A CA 1
ATOM 1481 C C . PHE A 1 184 ? -12.374 -2.250 3.973 1.00 94.94 184 PHE A C 1
ATOM 1483 O O . PHE A 1 184 ? -12.239 -1.497 4.935 1.00 94.94 184 PHE A O 1
ATOM 1490 N N . SER A 1 185 ? -12.653 -1.773 2.760 1.00 93.88 185 SER A N 1
ATOM 1491 C CA . SER A 1 185 ? -12.851 -0.350 2.458 1.00 93.88 185 SER A CA 1
ATOM 1492 C C . SER A 1 185 ? -14.010 0.235 3.275 1.00 93.88 185 SER A C 1
ATOM 1494 O O . SER A 1 185 ? -13.895 1.319 3.849 1.00 93.88 185 SER A O 1
ATOM 1496 N N . GLY A 1 186 ? -15.110 -0.511 3.429 1.00 93.69 186 GLY A N 1
ATOM 1497 C CA . GLY A 1 186 ? -16.225 -0.146 4.305 1.00 93.69 186 GLY A CA 1
ATOM 1498 C C . GLY A 1 186 ? -15.830 -0.046 5.782 1.00 93.69 186 GLY A C 1
ATOM 1499 O O . GLY A 1 186 ? -16.238 0.896 6.464 1.00 93.69 186 GLY A O 1
ATOM 1500 N N . PHE A 1 187 ? -15.014 -0.980 6.271 1.00 93.62 187 PHE A N 1
ATOM 1501 C CA . PHE A 1 187 ? -14.440 -0.941 7.618 1.00 93.62 187 PHE A CA 1
ATOM 1502 C C . PHE A 1 187 ? -13.554 0.292 7.816 1.00 93.62 187 PHE A C 1
ATOM 1504 O O . PHE A 1 187 ? -13.813 1.085 8.719 1.00 93.62 187 PHE A O 1
ATOM 1511 N N . VAL A 1 188 ? -12.598 0.533 6.917 1.00 93.31 188 VAL A N 1
ATOM 1512 C CA . VAL A 1 188 ? -11.706 1.704 6.942 1.00 93.31 188 VAL A CA 1
ATOM 1513 C C . VAL A 1 188 ? -12.488 3.021 6.910 1.00 93.31 188 VAL A C 1
ATOM 1515 O O . VAL A 1 188 ? -12.173 3.946 7.661 1.00 93.31 188 VAL A O 1
ATOM 1518 N N . LYS A 1 189 ? -13.553 3.106 6.103 1.00 91.12 189 LYS A N 1
ATOM 1519 C CA . LYS A 1 189 ? -14.446 4.273 6.081 1.00 91.12 189 LYS A CA 1
ATOM 1520 C C . LYS A 1 189 ? -15.109 4.515 7.434 1.00 91.12 189 LYS A C 1
ATOM 1522 O O . LYS A 1 189 ? -15.232 5.673 7.804 1.00 91.12 189 LYS A O 1
ATOM 1527 N N . ARG A 1 190 ? -15.519 3.469 8.165 1.00 89.25 190 ARG A N 1
ATOM 1528 C CA . ARG A 1 190 ? -16.110 3.584 9.515 1.00 89.25 190 ARG A CA 1
ATOM 1529 C C . ARG A 1 190 ? -15.082 4.009 10.560 1.00 89.25 190 ARG A C 1
ATOM 1531 O O . ARG A 1 190 ? -15.362 4.921 11.328 1.00 89.25 190 ARG A O 1
ATOM 1538 N N . LEU A 1 191 ? -13.887 3.416 10.532 1.00 86.50 191 LEU A N 1
ATOM 1539 C CA . LEU A 1 191 ? -12.785 3.757 11.441 1.00 86.50 191 LEU A CA 1
ATOM 1540 C C . LEU A 1 191 ? -12.408 5.239 11.386 1.00 86.50 191 LEU A C 1
ATOM 1542 O O . LEU A 1 191 ? -12.079 5.846 12.401 1.00 86.50 191 LEU A O 1
ATOM 1546 N N . LEU A 1 192 ? -12.449 5.810 10.182 1.00 83.81 192 LEU A N 1
ATOM 1547 C CA . LEU A 1 192 ? -12.043 7.184 9.904 1.00 83.81 192 LEU A CA 1
ATOM 1548 C C 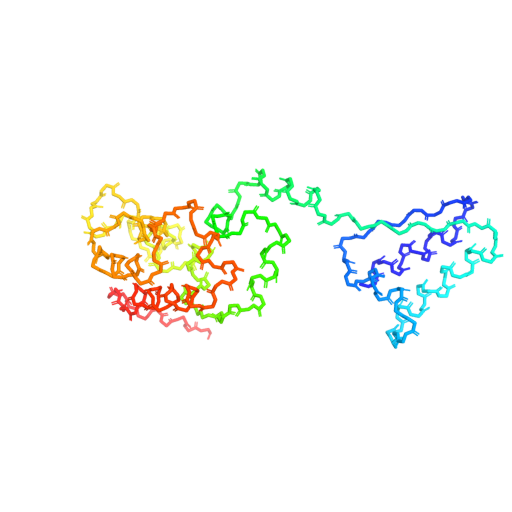. LEU A 1 192 ? -13.245 8.107 9.619 1.00 83.81 192 LEU A C 1
ATOM 1550 O O . LEU A 1 192 ? -13.058 9.171 9.028 1.00 83.81 192 LEU A O 1
ATOM 1554 N N . LYS A 1 193 ? -14.471 7.701 9.999 1.00 74.88 193 LYS A N 1
ATOM 1555 C CA . LYS A 1 193 ? -15.719 8.444 9.727 1.00 74.88 193 LYS A CA 1
ATOM 1556 C C . LYS A 1 193 ? -15.939 9.628 10.667 1.00 74.88 193 LYS A C 1
ATOM 1558 O O . LYS A 1 193 ? -16.586 10.592 10.275 1.00 74.88 193 LYS A O 1
ATOM 1563 N N . GLU A 1 194 ? -15.416 9.553 11.885 1.00 54.75 194 GLU A N 1
ATOM 1564 C CA . GLU A 1 194 ? -15.662 10.550 12.927 1.00 54.75 194 GLU A CA 1
ATOM 1565 C C . GLU A 1 194 ? -14.540 11.601 12.974 1.00 54.75 194 GLU A C 1
ATOM 1567 O O . GLU A 1 194 ? -13.351 11.246 13.025 1.00 54.75 194 GLU A O 1
ATOM 1572 N N . PRO A 1 195 ? -14.866 12.904 13.024 1.00 48.94 195 PRO A N 1
ATOM 1573 C CA . PRO A 1 195 ? -13.911 13.898 13.465 1.00 48.94 195 PRO A CA 1
ATOM 1574 C C . PRO A 1 195 ? -13.653 13.654 14.955 1.00 48.94 195 PRO A C 1
ATOM 1576 O O . PRO A 1 195 ? -14.429 14.064 15.808 1.00 48.94 195 PRO A O 1
ATOM 1579 N N . GLN A 1 196 ? -12.536 13.011 15.306 1.00 48.28 196 GLN A N 1
ATOM 1580 C CA . GLN A 1 196 ? -11.993 13.208 16.652 1.00 48.28 196 GLN A CA 1
ATOM 1581 C C . GLN A 1 196 ? -11.749 14.717 16.800 1.00 48.28 196 GLN A C 1
ATOM 1583 O O . GLN A 1 196 ? -10.843 15.237 16.146 1.00 48.28 196 GLN A O 1
ATOM 1588 N N . ASN A 1 197 ? -12.633 15.387 17.547 1.00 35.22 197 ASN A N 1
ATOM 1589 C CA . ASN A 1 197 ? -12.693 16.821 17.838 1.00 35.22 197 ASN A CA 1
ATOM 1590 C C . ASN A 1 197 ? -11.324 17.505 17.814 1.00 35.22 197 ASN A C 1
ATOM 1592 O O . ASN A 1 197 ? -10.643 17.495 18.832 1.00 35.22 197 ASN A O 1
ATOM 1596 N N . TYR A 1 198 ? -10.952 18.135 16.696 1.00 40.06 198 TYR A N 1
ATOM 1597 C CA . TYR A 1 198 ? -9.898 19.146 16.652 1.00 40.06 198 TYR A CA 1
ATOM 1598 C C . TYR A 1 198 ? -10.202 20.150 15.542 1.00 40.06 198 TYR A C 1
ATOM 1600 O O . TYR A 1 198 ? -10.595 19.772 14.439 1.00 40.06 198 TYR A O 1
ATOM 1608 N N . LEU A 1 199 ? -10.050 21.417 15.925 1.00 33.56 199 LEU A N 1
ATOM 1609 C CA . LEU A 1 199 ? -10.320 22.649 15.194 1.00 33.56 199 LEU A CA 1
ATOM 1610 C C . LEU A 1 199 ? -9.926 22.563 13.716 1.00 33.56 199 LEU A C 1
ATOM 1612 O O . LEU A 1 199 ? -8.812 22.155 13.383 1.00 33.56 199 LEU A O 1
ATOM 1616 N N . GLU A 1 200 ? -10.829 23.017 12.847 1.00 32.47 200 GLU A N 1
ATOM 1617 C CA . GLU A 1 200 ? -10.472 23.489 11.514 1.00 32.47 200 GLU A CA 1
ATOM 1618 C C . GLU A 1 200 ? -9.403 24.578 11.668 1.00 32.47 200 GLU A C 1
ATOM 1620 O O . GLU A 1 200 ? -9.704 25.743 11.916 1.00 32.47 200 GLU A O 1
ATOM 1625 N N . LEU A 1 201 ? -8.130 24.211 11.537 1.00 36.34 201 LEU A N 1
ATOM 1626 C CA . LEU A 1 201 ? -7.118 25.181 11.157 1.00 36.34 201 LEU A CA 1
ATOM 1627 C C . LEU A 1 201 ? -7.397 25.507 9.694 1.00 36.34 201 LEU A C 1
ATOM 1629 O O . LEU A 1 201 ? -6.937 24.810 8.789 1.00 36.34 201 LEU A O 1
ATOM 1633 N N . LYS A 1 202 ? -8.207 26.549 9.485 1.00 33.59 202 LYS A N 1
ATOM 1634 C CA . LYS A 1 202 ? -8.183 27.320 8.247 1.00 33.59 202 LYS A CA 1
ATOM 1635 C C . LYS A 1 202 ? -6.735 27.749 8.048 1.00 33.59 202 LYS A C 1
ATOM 1637 O O . LYS A 1 202 ? -6.219 28.589 8.777 1.00 33.59 202 LYS A O 1
ATOM 1642 N N . VAL A 1 203 ? -6.055 27.080 7.127 1.00 35.12 203 VAL A N 1
ATOM 1643 C CA . VAL A 1 203 ? -4.823 27.607 6.562 1.00 35.12 203 VAL A CA 1
ATOM 1644 C C . VAL A 1 203 ? -5.300 28.599 5.517 1.00 35.12 203 VAL A C 1
ATOM 1646 O O . VAL A 1 203 ? -5.670 28.199 4.415 1.00 35.12 203 VAL A O 1
ATOM 1649 N N . ASP A 1 204 ? -5.394 29.865 5.912 1.00 38.22 204 ASP A N 1
ATOM 1650 C CA . ASP A 1 204 ? -5.523 30.948 4.947 1.00 38.22 204 ASP A CA 1
ATOM 1651 C C . ASP A 1 204 ? -4.219 30.961 4.130 1.00 38.22 204 ASP A C 1
ATOM 1653 O O . ASP A 1 204 ? -3.127 31.110 4.687 1.00 38.22 204 ASP A O 1
ATOM 1657 N N . LEU A 1 205 ? -4.349 30.668 2.833 1.00 36.66 205 LEU A N 1
ATOM 1658 C CA . LEU A 1 205 ? -3.295 30.824 1.827 1.00 36.66 205 LEU A CA 1
ATOM 1659 C C . LEU A 1 205 ? -3.189 32.288 1.401 1.00 36.66 205 LEU A C 1
ATOM 1661 O O . LEU A 1 205 ? -4.256 32.922 1.238 1.00 36.66 205 LEU A O 1
#